Protein 3WY8 (pdb70)

Nearest PDB structures (foldseek):
  3wy8-assembly1_A  TM=1.005E+00  e=1.056E-47  Paenarthrobacter nicotinovorans
  3cp7-assembly1_B  TM=9.662E-01  e=3.514E-28  unclassified
  1p3e-assembly1_A  TM=8.266E-01  e=8.171E-13  Bacillus intermedius
  1mzd-assembly1_A  TM=6.858E-01  e=4.699E-08  Homo sapiens
  3sbk-assembly1_A  TM=7.202E-01  e=4.114E-07  Daboia siamensis

Radius of gyration: 15.25 Å; Cα contacts (8 Å, |Δi|>4): 676; chains: 1; bounding box: 36×37×36 Å

Structure (mmCIF, N/CA/C/O backbone):
data_3WY8
#
_entry.id   3WY8
#
_cell.length_a   103.017
_cell.length_b   103.017
_cell.length_c   103.017
_cell.angle_alpha   90.00
_cell.angle_beta   90.00
_cell.angle_gamma   90.00
#
_symmetry.space_group_name_H-M   'I 2 3'
#
loop_
_entity.id
_entity.type
_entity.pdbx_description
1 polymer 'Serine protease'
2 water water
#
loop_
_atom_site.group_PDB
_atom_site.id
_atom_site.type_symbol
_atom_site.label_atom_id
_atom_site.label_alt_id
_atom_site.label_comp_id
_atom_site.label_asym_id
_atom_site.label_entity_id
_atom_site.label_seq_id
_atom_site.pdbx_PDB_ins_code
_atom_site.Cartn_x
_atom_site.Cartn_y
_atom_site.Cartn_z
_atom_site.occupancy
_atom_site.B_iso_or_equiv
_atom_site.auth_seq_id
_atom_site.auth_comp_id
_atom_site.auth_asym_id
_atom_site.auth_atom_id
_atom_site.pdbx_PDB_model_num
ATOM 1 N N . VAL A 1 1 ? 14.461 42.051 20.596 1.00 21.09 1 VAL A N 1
ATOM 2 C CA . VAL A 1 1 ? 14.720 40.772 19.878 1.00 21.23 1 VAL A CA 1
ATOM 3 C C . VAL A 1 1 ? 16.221 40.544 19.670 1.00 21.05 1 VAL A C 1
ATOM 4 O O . VAL A 1 1 ? 16.973 41.486 19.423 1.00 20.35 1 VAL A O 1
ATOM 8 N N . ASN A 1 2 ? 16.635 39.284 19.785 1.00 21.06 2 ASN A N 1
ATOM 9 C CA . ASN A 1 2 ? 18.028 38.895 19.610 1.00 21.20 2 ASN A CA 1
ATOM 10 C C . ASN A 1 2 ? 18.252 38.323 18.217 1.00 21.20 2 ASN A C 1
ATOM 11 O O . ASN A 1 2 ? 17.546 37.402 17.794 1.00 21.07 2 ASN A O 1
ATOM 16 N N . GLN A 1 3 ? 19.229 38.866 17.502 1.00 21.35 3 GLN A N 1
ATOM 17 C CA . GLN A 1 3 ? 19.504 38.394 16.144 1.00 21.60 3 GLN A CA 1
ATOM 18 C C . GLN A 1 3 ? 20.972 38.435 15.747 1.00 21.01 3 GLN A C 1
ATOM 19 O O . GLN A 1 3 ? 21.780 39.148 16.354 1.00 20.68 3 GLN A O 1
ATOM 25 N N . SER A 1 4 ? 21.303 37.641 14.733 1.00 20.11 4 SER A N 1
ATOM 26 C CA . SER A 1 4 ? 22.597 37.710 14.079 1.00 19.89 4 SER A CA 1
ATOM 27 C C . SER A 1 4 ? 22.566 38.836 13.055 1.00 19.65 4 SER A C 1
ATOM 28 O O . SER A 1 4 ? 21.529 39.091 12.434 1.00 20.33 4 SER A O 1
ATOM 31 N N . GLU A 1 5 ? 23.702 39.503 12.890 1.00 19.18 5 GLU A N 1
ATOM 32 C CA . GLU A 1 5 ? 23.811 40.688 12.044 1.00 19.08 5 GLU A CA 1
ATOM 33 C C . GLU A 1 5 ? 24.971 40.564 11.064 1.00 18.86 5 GLU A C 1
ATOM 34 O O . GLU A 1 5 ? 26.048 40.086 11.430 1.00 18.46 5 GLU A O 1
ATOM 40 N N . THR A 1 6 ? 24.765 40.995 9.819 1.00 19.20 6 THR A N 1
ATOM 41 C CA . THR A 1 6 ? 25.898 41.124 8.903 1.00 19.66 6 THR A CA 1
ATOM 42 C C . THR A 1 6 ? 26.780 42.252 9.420 1.00 19.45 6 THR A C 1
ATOM 43 O O . THR A 1 6 ? 26.275 43.166 10.086 1.00 19.24 6 THR A O 1
ATOM 47 N N . PRO A 1 7 ? 28.094 42.189 9.130 1.00 19.55 7 PRO A N 1
ATOM 48 C CA . PRO A 1 7 ? 29.010 43.208 9.632 1.00 19.49 7 PRO A CA 1
ATOM 49 C C . PRO A 1 7 ? 28.557 44.619 9.269 1.00 19.26 7 PRO A C 1
ATOM 50 O O . PRO A 1 7 ? 28.032 44.852 8.174 1.00 19.44 7 PRO A O 1
ATOM 54 N N . VAL A 1 8 ? 28.744 45.539 10.205 1.00 18.93 8 VAL A N 1
ATOM 55 C CA . VAL A 1 8 ? 28.405 46.938 10.002 1.00 18.74 8 VAL A CA 1
ATOM 56 C C . VAL A 1 8 ? 29.725 47.690 10.002 1.00 18.79 8 VAL A C 1
ATOM 57 O O . VAL A 1 8 ? 30.540 47.532 10.916 1.00 18.68 8 VAL A O 1
ATOM 61 N N . LYS A 1 9 ? 29.933 48.492 8.960 1.00 18.99 9 LYS A N 1
ATOM 62 C CA . LYS A 1 9 ? 31.216 49.126 8.688 1.00 19.39 9 LYS A CA 1
ATOM 63 C C . LYS A 1 9 ? 31.815 49.831 9.905 1.00 19.01 9 LYS A C 1
ATOM 64 O O . LYS A 1 9 ? 33.002 49.674 10.195 1.00 19.18 9 LYS A O 1
ATOM 70 N N . HIS A 1 10 ? 30.982 50.583 10.621 1.00 18.51 10 HIS A N 1
ATOM 71 C CA . HIS A 1 10 ? 31.456 51.426 11.717 1.00 17.86 10 HIS A CA 1
ATOM 72 C C . HIS A 1 10 ? 31.524 50.726 13.085 1.00 17.59 10 HIS A C 1
ATOM 73 O O . HIS A 1 10 ? 32.127 51.254 14.021 1.00 17.60 10 HIS A O 1
ATOM 80 N N . ILE A 1 11 ? 30.914 49.545 13.187 1.00 17.13 11 ILE A N 1
ATOM 81 C CA . ILE A 1 11 ? 30.924 48.766 14.433 1.00 16.51 11 ILE A CA 1
ATOM 82 C C . ILE A 1 11 ? 32.050 47.738 14.377 1.00 16.53 11 ILE A C 1
ATOM 83 O O . ILE A 1 11 ? 32.231 47.060 13.362 1.00 16.37 11 ILE A O 1
ATOM 88 N N . GLY A 1 12 ? 32.798 47.617 15.469 1.00 16.23 12 GLY A N 1
ATOM 89 C CA . GLY A 1 12 ? 33.948 46.722 15.481 1.00 16.24 12 GLY A CA 1
ATOM 90 C C . GLY A 1 12 ? 34.182 45.932 16.755 1.00 16.42 12 GLY A C 1
ATOM 91 O O . GLY A 1 12 ? 33.585 46.192 17.803 1.00 16.28 12 GLY A O 1
ATOM 92 N N . LYS A 1 13 ? 35.061 44.944 16.629 1.00 16.25 13 LYS A N 1
ATOM 93 C CA . LYS A 1 13 ? 35.534 44.148 17.746 1.00 16.38 13 LYS A CA 1
ATOM 94 C C . LYS A 1 13 ? 36.821 44.774 18.269 1.00 16.69 13 LYS A C 1
ATOM 95 O O . LYS A 1 13 ? 37.629 45.288 17.489 1.00 16.80 13 LYS A O 1
ATOM 101 N N . ILE A 1 14 ? 37.003 44.729 19.585 1.00 16.55 14 ILE A N 1
ATOM 102 C CA . ILE A 1 14 ? 38.199 45.273 20.228 1.00 16.58 14 ILE A CA 1
ATOM 103 C C . ILE A 1 14 ? 38.999 44.154 20.882 1.00 16.89 14 ILE A C 1
ATOM 104 O O . ILE A 1 14 ? 38.432 43.303 21.572 1.00 16.75 14 ILE A O 1
ATOM 109 N N . PHE A 1 15 ? 40.308 44.158 20.639 1.00 17.02 15 PHE A N 1
ATOM 110 C CA . PHE A 1 15 ? 41.247 43.270 21.320 1.00 17.39 15 PHE A CA 1
ATOM 111 C C . PHE A 1 15 ? 42.171 44.163 22.128 1.00 17.52 15 PHE A C 1
ATOM 112 O O . PHE A 1 15 ? 42.757 45.108 21.585 1.00 17.62 15 PHE A O 1
ATOM 120 N N . PHE A 1 16 ? 42.310 43.887 23.421 1.00 17.58 16 PHE A N 1
ATOM 121 C CA . PHE A 1 16 ? 43.122 44.772 24.253 1.00 17.49 16 PHE A CA 1
ATOM 122 C C . PHE A 1 16 ? 43.889 44.093 25.379 1.00 17.73 16 PHE A C 1
ATOM 123 O O . PHE A 1 16 ? 43.602 42.951 25.741 1.00 17.49 16 PHE A O 1
ATOM 131 N N . THR A 1 17 ? 44.893 44.802 25.891 1.00 17.86 17 THR A N 1
ATOM 132 C CA . THR A 1 17 ? 45.657 44.358 27.045 1.00 18.63 17 THR A CA 1
ATOM 133 C C . THR A 1 17 ? 45.443 45.374 28.159 1.00 18.77 17 THR A C 1
ATOM 134 O O . THR A 1 17 ? 45.688 46.567 27.977 1.00 18.66 17 THR A O 1
ATOM 138 N N . LEU A 1 18 ? 44.971 44.890 29.303 1.00 19.17 18 LEU A N 1
ATOM 139 C CA . LEU A 1 18 ? 44.662 45.748 30.438 1.00 19.64 18 LEU A CA 1
ATOM 140 C C . LEU A 1 18 ? 45.095 45.061 31.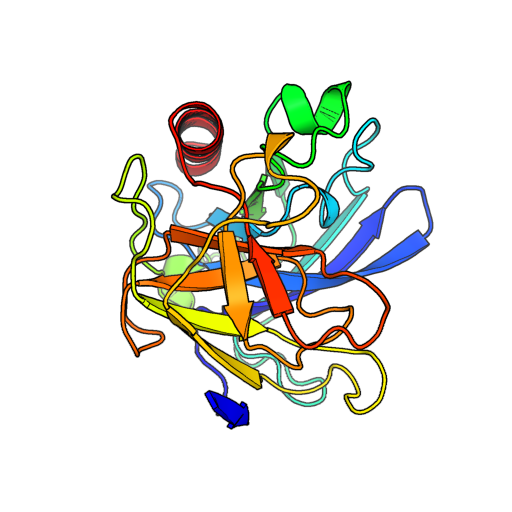726 1.00 19.96 18 LEU A C 1
ATOM 141 O O . LEU A 1 18 ? 44.708 43.922 31.990 1.00 20.06 18 LEU A O 1
ATOM 146 N N . GLY A 1 19 ? 45.907 45.757 32.518 1.00 20.64 19 GLY A N 1
ATOM 147 C CA . GLY A 1 19 ? 46.459 45.186 33.747 1.00 21.05 19 GLY A CA 1
ATOM 148 C C . GLY A 1 19 ? 47.264 43.928 33.470 1.00 21.28 19 GLY A C 1
ATOM 149 O O . GLY A 1 19 ? 47.329 43.021 34.309 1.00 21.86 19 GLY A O 1
ATOM 150 N N . GLY A 1 20 ? 47.855 43.870 32.278 1.00 21.42 20 GLY A N 1
ATOM 151 C CA . GLY A 1 20 ? 48.701 42.755 31.868 1.00 21.28 20 GLY A CA 1
ATOM 152 C C . GLY A 1 20 ? 47.986 41.533 31.312 1.00 21.17 20 GLY A C 1
ATOM 153 O O . GLY A 1 20 ? 48.634 40.544 30.982 1.00 21.62 20 GLY A O 1
ATOM 154 N N . SER A 1 21 ? 46.660 41.596 31.203 1.00 20.90 21 SER A N 1
ATOM 155 C CA . SER A 1 21 ? 45.870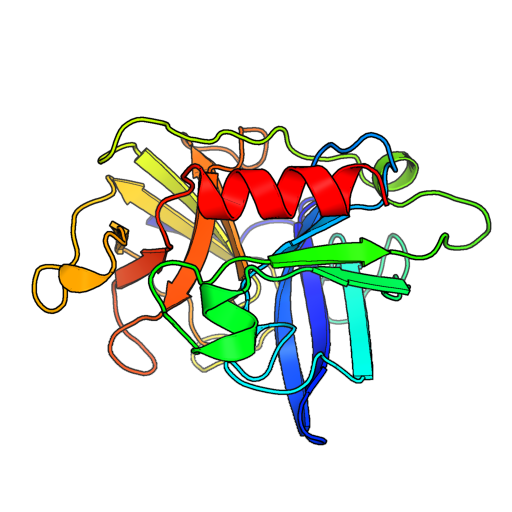 40.466 30.696 1.00 20.61 21 SER A CA 1
ATOM 156 C C . SER A 1 21 ? 45.158 40.812 29.391 1.00 20.27 21 SER A C 1
ATOM 157 O O . SER A 1 21 ? 44.900 41.984 29.109 1.00 19.93 21 SER A O 1
ATOM 160 N N . ASN A 1 22 ? 44.838 39.781 28.611 1.00 20.02 22 ASN A N 1
ATOM 161 C CA . ASN A 1 22 ? 44.226 39.957 27.295 1.00 19.86 22 ASN A CA 1
ATOM 162 C C . ASN A 1 22 ? 42.719 39.734 27.285 1.00 20.01 22 ASN A C 1
ATOM 163 O O . ASN A 1 22 ? 42.225 38.704 27.761 1.00 20.01 22 ASN A O 1
ATOM 168 N N . TYR A 1 23 ? 42.000 40.707 26.730 1.00 19.64 23 TYR A N 1
ATOM 169 C CA . TYR A 1 23 ? 40.540 40.717 26.756 1.00 19.43 23 TYR A CA 1
ATOM 170 C C . TYR A 1 23 ? 39.950 41.116 25.406 1.00 19.18 23 TYR A C 1
ATOM 171 O O . TYR A 1 23 ? 40.657 41.619 24.529 1.00 19.31 23 TYR A O 1
ATOM 180 N N . VAL A 1 24 ? 38.645 40.899 25.253 1.00 19.07 24 VAL A N 1
ATOM 181 C CA . VAL A 1 24 ? 37.898 41.422 24.108 1.00 18.82 24 VAL A CA 1
ATOM 182 C C . VAL A 1 24 ? 36.739 42.307 24.534 1.00 18.45 24 VAL A C 1
ATOM 183 O O . VAL A 1 24 ? 36.196 42.163 25.634 1.00 18.55 24 VAL A O 1
ATOM 187 N N . CYS A 1 25 ? 36.370 43.216 23.638 1.00 17.84 25 CYS A N 1
ATOM 188 C CA . CYS A 1 25 ? 35.212 44.075 23.806 1.00 17.29 25 CYS A CA 1
ATOM 189 C C . CYS A 1 25 ? 34.633 44.398 22.432 1.00 16.83 25 CYS A C 1
ATOM 190 O O . CYS A 1 25 ? 35.033 43.809 21.424 1.00 16.31 25 CYS A O 1
ATOM 193 N N . SER A 1 26 ? 33.688 45.330 22.403 1.00 16.16 26 SER A N 1
ATOM 194 C CA . SER A 1 26 ? 33.101 45.819 21.167 1.00 16.09 26 SER A CA 1
ATOM 195 C C . SER A 1 26 ? 33.108 47.343 21.211 1.00 15.95 26 SER A C 1
ATOM 196 O O . SER A 1 26 ? 33.217 47.938 22.288 1.00 15.74 26 SER A O 1
ATOM 199 N N . GLY A 1 27 ? 33.007 47.974 20.048 1.00 15.72 27 GLY A N 1
ATOM 200 C CA . GLY A 1 27 ? 33.058 49.425 19.972 1.00 15.61 27 GLY A CA 1
ATOM 201 C C . GLY A 1 27 ? 32.449 49.962 18.696 1.00 15.61 27 GLY A C 1
ATOM 202 O O . GLY A 1 27 ? 31.965 49.201 17.851 1.00 14.97 27 GLY A O 1
ATOM 203 N N . ASN A 1 28 ? 32.483 51.284 18.557 1.00 15.50 28 ASN A N 1
ATOM 204 C CA . ASN A 1 28 ? 31.824 51.941 17.438 1.00 15.52 28 ASN A CA 1
ATOM 205 C C . ASN A 1 28 ? 32.544 53.212 17.030 1.00 15.53 28 ASN A C 1
ATOM 206 O O . ASN A 1 28 ? 32.926 54.015 17.886 1.00 15.41 28 ASN A O 1
ATOM 211 N N . SER A 1 29 ? 32.733 53.388 15.721 1.00 15.90 29 SER A N 1
ATOM 212 C CA . SER A 1 29 ? 33.262 54.636 15.185 1.00 16.46 29 SER A CA 1
ATOM 213 C C . SER A 1 29 ? 32.203 55.730 15.345 1.00 16.60 29 SER A C 1
ATOM 214 O O . SER A 1 29 ? 31.093 55.613 14.820 1.00 16.49 29 SER A O 1
ATOM 217 N N . VAL A 1 30 ? 32.543 56.776 16.096 1.00 17.03 30 VAL A N 1
ATOM 218 C CA . VAL A 1 30 ? 31.599 57.873 16.352 1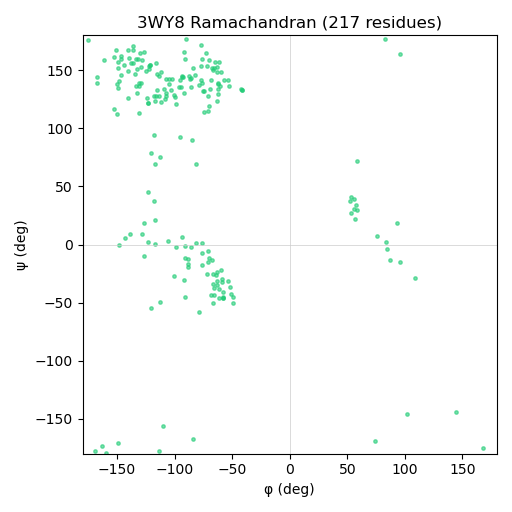.00 17.20 30 VAL A CA 1
ATOM 219 C C . VAL A 1 30 ? 32.097 59.173 15.740 1.00 17.65 30 VAL A C 1
ATOM 220 O O . VAL A 1 30 ? 33.304 59.412 15.661 1.00 17.57 30 VAL A O 1
ATOM 224 N N . THR A 1 31 ? 31.158 60.002 15.296 1.00 18.19 31 THR A N 1
ATOM 225 C CA . THR A 1 31 ? 31.509 61.251 14.630 1.00 18.79 31 THR A CA 1
ATOM 226 C C . THR A 1 31 ? 32.322 62.124 15.580 1.00 18.92 31 THR A C 1
ATOM 227 O O . THR A 1 31 ? 32.003 62.231 16.758 1.00 19.12 31 THR A O 1
ATOM 231 N N . ALA A 1 32 ? 33.387 62.719 15.053 1.00 18.99 32 ALA A N 1
ATOM 232 C CA . ALA A 1 32 ? 34.327 63.495 15.852 1.00 19.28 32 ALA A CA 1
ATOM 233 C C . ALA A 1 32 ? 35.222 64.288 14.918 1.00 19.32 32 ALA A C 1
ATOM 234 O O . ALA A 1 32 ? 35.584 63.799 13.846 1.00 19.40 32 ALA A O 1
ATOM 236 N N . ALA A 1 33 ? 35.591 65.501 15.330 1.00 19.78 33 ALA A N 1
ATOM 237 C CA . ALA A 1 33 ? 36.468 66.356 14.525 1.00 19.98 33 ALA A CA 1
ATOM 238 C C . ALA A 1 33 ? 37.753 65.647 14.086 1.00 20.16 33 ALA A C 1
ATOM 239 O O . ALA A 1 33 ? 38.225 65.857 12.967 1.00 20.35 33 ALA A O 1
ATOM 241 N N . ASN A 1 34 ? 38.305 64.797 14.955 1.00 20.14 34 ASN A N 1
ATOM 242 C CA . ASN A 1 34 ? 39.537 64.073 14.635 1.00 20.28 34 ASN A CA 1
ATOM 243 C C . ASN A 1 34 ? 39.370 62.886 13.672 1.00 20.28 34 ASN A C 1
ATOM 244 O O . ASN A 1 34 ? 40.363 62.291 13.235 1.00 20.16 34 ASN A O 1
ATOM 249 N N . LYS A 1 35 ? 38.115 62.554 13.358 1.00 20.13 35 LYS A N 1
ATOM 250 C CA . LYS A 1 35 ? 37.760 61.428 12.478 1.00 20.00 35 LYS A CA 1
ATOM 251 C C . LYS A 1 35 ? 38.381 60.097 12.912 1.00 19.63 35 LYS A C 1
ATOM 252 O O . LYS A 1 35 ? 38.598 59.199 12.085 1.00 19.19 35 LYS A O 1
ATOM 258 N N . SER A 1 36 ? 38.642 59.974 14.212 1.00 19.20 36 SER A N 1
ATOM 259 C CA . SER A 1 36 ? 39.434 58.870 14.748 1.00 19.08 36 SER A CA 1
ATOM 260 C C . SER A 1 36 ? 38.879 58.295 16.048 1.00 18.83 36 SER A C 1
ATOM 261 O O . SER A 1 36 ? 39.539 57.474 16.698 1.00 19.06 36 SER A O 1
ATOM 264 N N . THR A 1 37 ? 37.676 58.719 16.428 1.00 18.29 37 THR A N 1
ATOM 265 C CA . THR A 1 37 ? 37.145 58.398 17.753 1.00 17.81 37 THR A CA 1
ATOM 266 C C . THR A 1 37 ? 36.259 57.157 17.749 1.00 17.72 37 THR A C 1
ATOM 267 O O . THR A 1 37 ? 35.416 56.981 16.866 1.00 17.37 37 THR A O 1
ATOM 271 N N . VAL A 1 38 ? 36.484 56.307 18.751 1.00 17.11 38 VAL A N 1
ATOM 272 C CA . VAL A 1 38 ? 35.761 55.049 18.931 1.00 16.96 38 VAL A CA 1
ATOM 273 C C . VAL A 1 38 ? 35.129 55.047 20.315 1.00 16.55 38 VAL A C 1
ATOM 274 O O . VAL A 1 38 ? 35.810 55.259 21.318 1.00 16.61 38 VAL A O 1
ATOM 278 N N . SER A 1 39 ? 33.822 54.809 20.371 1.00 16.23 39 SER A N 1
ATOM 279 C CA . SER A 1 39 ? 33.129 54.696 21.646 1.00 15.80 39 SER A CA 1
ATOM 280 C C . SER A 1 39 ? 33.178 53.255 22.156 1.00 16.04 39 SER A C 1
ATOM 281 O O . SER A 1 39 ? 33.124 52.306 21.372 1.00 15.91 39 SER A O 1
ATOM 284 N N . THR A 1 40 ? 33.266 53.108 23.474 1.00 15.97 40 THR A N 1
ATOM 285 C CA . THR A 1 40 ? 33.295 51.794 24.121 1.00 16.29 40 THR A CA 1
ATOM 286 C C . THR A 1 40 ? 32.968 51.961 25.610 1.00 16.10 40 THR A C 1
ATOM 287 O O . THR A 1 40 ? 32.592 53.056 26.035 1.00 16.11 40 THR A O 1
ATOM 291 N N . ALA A 1 41 ? 33.082 50.887 26.388 1.00 16.15 41 ALA A N 1
ATOM 292 C CA . ALA A 1 41 ? 32.882 50.970 27.838 1.00 16.01 41 ALA A CA 1
ATOM 293 C C . ALA A 1 41 ? 34.173 51.410 28.507 1.00 16.05 41 ALA A C 1
ATOM 294 O O . ALA A 1 41 ? 35.255 51.143 27.995 1.00 15.74 41 ALA A O 1
ATOM 296 N N . GLY A 1 42 ? 34.058 52.081 29.651 1.00 16.22 42 GLY A N 1
ATOM 297 C CA . GLY A 1 42 ? 35.243 52.461 30.423 1.00 16.19 42 GLY A CA 1
ATOM 298 C C . GLY A 1 42 ? 36.050 51.225 30.778 1.00 16.42 42 GLY A C 1
ATOM 299 O O . GLY A 1 42 ? 37.281 51.232 30.693 1.00 16.55 42 GLY A O 1
ATOM 300 N N . HIS A 1 43 ? 35.352 50.149 31.144 1.00 16.64 43 HIS A N 1
ATOM 301 C CA . HIS A 1 43 ? 36.024 48.903 31.543 1.00 16.75 43 HIS A CA 1
ATOM 302 C C . HIS A 1 43 ? 36.699 48.152 30.392 1.00 17.08 43 HIS A C 1
ATOM 303 O O . HIS A 1 43 ? 37.409 47.167 30.617 1.00 17.33 43 HIS A O 1
ATOM 310 N N . CYS A 1 44 ? 36.506 48.643 29.169 1.00 16.98 44 CYS A N 1
ATOM 311 C CA . CYS A 1 44 ? 37.175 48.086 27.997 1.00 17.65 44 CYS A CA 1
ATOM 312 C C . CYS A 1 44 ? 38.504 48.779 27.703 1.00 17.62 44 CYS A C 1
ATOM 313 O O . CYS A 1 44 ? 39.197 48.412 26.757 1.00 18.25 44 CYS A O 1
ATOM 316 N N . LEU A 1 45 ? 38.861 49.784 28.497 1.00 17.85 45 LEU A N 1
ATOM 317 C CA . LEU A 1 45 ? 40.134 50.475 28.272 1.00 17.92 45 LEU A CA 1
ATOM 318 C C . LEU A 1 45 ? 40.817 51.022 29.529 1.00 18.23 45 LEU A C 1
ATOM 319 O O . LEU A 1 45 ? 41.892 51.615 29.440 1.00 18.24 45 LEU A O 1
ATOM 324 N N . ASN A 1 46 ? 40.192 50.831 30.688 1.00 18.50 46 ASN A N 1
ATOM 325 C CA . ASN A 1 46 ? 40.765 51.296 31.951 1.00 18.94 46 ASN A CA 1
ATOM 326 C C . ASN A 1 46 ? 40.333 50.383 33.091 1.00 19.37 46 ASN A C 1
ATOM 327 O O . ASN A 1 46 ? 39.172 49.980 33.156 1.00 19.33 46 ASN A O 1
ATOM 332 N N . GLU A 1 47 ? 41.268 50.073 33.989 1.00 20.01 47 GLU A N 1
ATOM 333 C CA . GLU A 1 47 ? 41.023 49.129 35.090 1.00 20.81 47 GLU A CA 1
ATOM 334 C C . GLU A 1 47 ? 39.796 49.446 35.956 1.00 20.91 47 GLU A C 1
ATOM 335 O O . GLU A 1 47 ? 39.160 48.533 36.489 1.00 21.14 47 GLU A O 1
ATOM 341 N N . GLY A 1 48 ? 39.478 50.731 36.101 1.00 21.20 48 GLY A N 1
ATOM 342 C CA . GLY A 1 48 ? 38.274 51.168 36.813 1.00 21.26 48 GLY A CA 1
ATOM 343 C C . GLY A 1 48 ? 38.176 50.710 38.263 1.00 21.49 48 GLY A C 1
ATOM 344 O O . GLY A 1 48 ? 37.358 49.845 38.586 1.00 21.48 48 GLY A O 1
ATOM 345 N N . PRO A 1 49 ? 38.996 51.296 39.155 1.00 21.65 49 PRO A N 1
ATOM 346 C CA . PRO A 1 49 ? 40.003 52.320 38.876 1.00 21.69 49 PRO A CA 1
ATOM 347 C C . PRO A 1 49 ? 41.387 51.753 38.557 1.00 21.70 49 PRO A C 1
ATOM 348 O O . PRO A 1 49 ? 41.700 50.610 38.906 1.00 21.93 49 PRO A O 1
ATOM 352 N N . GLY A 1 50 ? 42.216 52.561 37.905 1.00 21.62 50 GLY A N 1
ATOM 353 C CA . GLY A 1 50 ? 43.605 52.190 37.696 1.00 21.60 50 GLY A CA 1
ATOM 354 C C . GLY A 1 50 ? 44.166 52.644 36.373 1.00 21.48 50 GLY A C 1
ATOM 355 O O . GLY A 1 50 ? 43.830 53.724 35.879 1.00 21.43 50 GLY A O 1
ATOM 356 N N . ALA A 1 51 ? 45.024 51.801 35.806 1.00 21.38 51 ALA A N 1
ATOM 357 C CA . ALA A 1 51 ? 45.746 52.122 34.590 1.00 21.25 51 ALA A CA 1
ATOM 358 C C . ALA A 1 51 ? 44.861 52.002 33.355 1.00 21.13 51 ALA A C 1
ATOM 359 O O . ALA A 1 51 ? 43.873 51.261 33.348 1.00 20.90 51 ALA A O 1
ATOM 361 N N . TYR A 1 52 ? 45.220 52.755 32.322 1.00 21.08 52 TYR A N 1
ATOM 362 C CA . TYR A 1 52 ? 44.647 52.570 30.999 1.00 20.46 52 TYR A CA 1
ATOM 363 C C . TYR A 1 52 ? 45.257 51.342 30.323 1.00 20.39 52 TYR A C 1
ATOM 364 O O . TYR A 1 52 ? 46.334 50.881 30.711 1.00 20.27 52 TYR A O 1
ATOM 373 N N . ALA A 1 53 ? 44.553 50.814 29.322 1.00 20.21 53 ALA A N 1
ATOM 374 C CA . ALA A 1 53 ? 45.034 49.690 28.524 1.00 20.21 53 ALA A CA 1
ATOM 375 C C . ALA A 1 53 ? 46.375 50.012 27.873 1.00 20.35 53 ALA A C 1
ATOM 376 O O . ALA A 1 53 ? 46.596 51.137 27.428 1.00 20.30 53 ALA A O 1
ATOM 378 N N . THR A 1 54 ? 47.259 49.020 27.827 1.00 20.43 54 THR A N 1
ATOM 379 C CA . THR A 1 54 ? 48.589 49.198 27.239 1.00 20.91 54 THR A CA 1
ATOM 380 C C . THR A 1 54 ? 48.605 48.923 25.734 1.00 21.01 54 THR A C 1
ATOM 381 O O . THR A 1 54 ? 49.521 49.347 25.027 1.00 21.46 54 THR A O 1
ATOM 385 N N . ASN A 1 55 ? 47.589 48.207 25.255 1.00 20.92 55 ASN A N 1
ATOM 386 C CA . ASN A 1 55 ? 47.366 48.008 23.824 1.00 20.81 55 ASN A CA 1
ATOM 387 C C . ASN A 1 55 ? 45.872 47.881 23.581 1.00 20.36 55 ASN A C 1
ATOM 388 O O . ASN A 1 55 ? 45.170 47.276 24.384 1.00 20.10 55 ASN A O 1
ATOM 393 N N . PHE A 1 56 ? 45.397 48.471 22.487 1.00 19.91 56 PHE A N 1
ATOM 394 C CA . PHE A 1 56 ? 43.962 48.568 22.200 1.00 19.66 56 PHE A CA 1
ATOM 395 C C . PHE A 1 56 ? 43.785 48.587 20.688 1.00 19.37 56 PHE A C 1
ATOM 396 O O . PHE A 1 56 ? 44.199 49.540 20.018 1.00 19.58 56 PHE A O 1
ATOM 404 N N . ILE A 1 57 ? 43.192 47.517 20.159 1.00 18.87 57 ILE A N 1
ATOM 405 C CA . ILE A 1 57 ? 43.035 47.333 18.718 1.00 18.72 57 ILE A CA 1
ATOM 406 C C . ILE A 1 57 ? 41.556 47.283 18.354 1.00 18.25 57 ILE A C 1
ATOM 407 O O . ILE A 1 57 ? 40.795 46.522 18.940 1.00 18.27 57 ILE A O 1
ATOM 412 N N . PHE A 1 58 ? 41.162 48.109 17.390 1.00 17.72 58 PHE A N 1
ATOM 413 C CA . PHE A 1 58 ? 39.786 48.157 16.908 1.00 17.79 58 PHE A CA 1
ATOM 414 C C . PHE A 1 58 ? 39.726 47.557 15.513 1.00 17.76 58 PHE A C 1
ATOM 415 O O . PHE A 1 58 ? 40.480 47.962 14.621 1.00 18.11 58 PHE A O 1
ATOM 423 N N . VAL A 1 59 ? 38.852 46.567 15.333 1.00 17.78 59 VAL A N 1
ATOM 424 C CA . VAL A 1 59 ? 38.696 45.921 14.033 1.00 17.62 59 VAL A CA 1
ATOM 425 C C . VAL A 1 59 ? 37.275 46.134 13.499 1.00 17.42 59 VAL A C 1
ATOM 426 O O . VAL A 1 59 ? 36.365 45.379 13.836 1.00 17.35 59 VAL A O 1
ATOM 430 N N . PRO A 1 60 ? 37.080 47.178 12.666 1.00 17.33 60 PRO A N 1
ATOM 431 C CA . PRO A 1 60 ? 35.761 47.458 12.097 1.00 17.39 60 PRO A CA 1
ATOM 432 C C . PRO A 1 60 ? 35.294 46.305 11.222 1.00 17.25 60 PRO A C 1
ATOM 433 O O . PRO A 1 60 ? 36.099 45.729 10.485 1.00 17.74 60 PRO A O 1
ATOM 437 N N . ALA A 1 61 ? 34.010 45.964 11.326 1.00 17.13 61 ALA A N 1
ATOM 438 C CA . ALA A 1 61 ? 33.393 44.918 10.499 1.00 16.76 61 ALA A CA 1
ATOM 439 C C . ALA A 1 61 ? 34.101 43.560 10.600 1.00 16.94 61 ALA A C 1
ATOM 440 O O . ALA A 1 61 ? 34.109 42.781 9.643 1.00 16.79 61 ALA A O 1
ATOM 442 N N . TYR A 1 62 ? 34.693 43.286 11.762 1.00 16.45 62 TYR A N 1
ATOM 443 C CA . TYR A 1 62 ? 35.310 41.992 12.046 1.00 16.83 62 TYR A CA 1
ATOM 444 C C . TYR A 1 62 ? 34.320 40.861 11.775 1.00 16.91 62 TYR A C 1
ATOM 445 O O . TYR A 1 62 ? 33.150 40.951 12.142 1.00 16.90 62 TYR A O 1
ATOM 454 N N . LEU A 1 63 ? 34.798 39.805 11.122 1.00 17.38 63 LEU A N 1
ATOM 455 C CA . LEU A 1 63 ? 34.010 38.591 10.965 1.00 17.69 63 LEU A CA 1
ATOM 456 C C . LEU A 1 63 ? 34.923 37.386 10.821 1.00 17.96 63 LEU A C 1
ATOM 457 O O . LEU A 1 63 ? 35.699 37.295 9.864 1.00 17.43 63 LEU A O 1
ATOM 462 N N . ASN A 1 64 ? 34.834 36.472 11.785 1.00 18.11 64 ASN A N 1
ATOM 463 C CA . ASN A 1 64 ? 35.577 35.208 11.729 1.00 19.04 64 ASN A CA 1
ATOM 464 C C . ASN A 1 64 ? 37.077 35.380 11.485 1.00 19.27 64 ASN A C 1
ATOM 465 O O . ASN A 1 64 ? 37.708 34.583 10.777 1.00 19.43 64 ASN A O 1
ATOM 470 N N . GLY A 1 65 ? 37.639 36.428 12.083 1.00 19.25 65 GLY A N 1
ATOM 471 C CA . GLY A 1 65 ? 39.067 36.706 11.978 1.00 19.57 65 GLY A CA 1
ATOM 472 C C . GLY A 1 65 ? 39.443 37.705 10.901 1.00 19.71 65 GLY A C 1
ATOM 473 O O . GLY A 1 65 ? 40.565 38.215 10.896 1.00 19.97 65 GLY A O 1
ATOM 474 N N . ALA A 1 66 ? 38.515 37.983 9.987 1.00 19.77 66 ALA A N 1
ATOM 475 C CA . ALA A 1 66 ? 38.779 38.909 8.889 1.00 20.07 66 ALA A CA 1
ATOM 476 C C . ALA A 1 66 ? 38.733 40.354 9.360 1.00 20.36 66 ALA A C 1
ATOM 477 O O . ALA A 1 66 ? 37.871 40.731 10.169 1.00 20.21 66 ALA A O 1
ATOM 479 N N . ALA A 1 67 ? 39.672 41.145 8.850 1.00 20.17 67 ALA A N 1
ATOM 480 C CA . ALA A 1 67 ? 39.724 42.584 9.092 1.00 20.50 67 ALA A CA 1
ATOM 481 C C . ALA A 1 67 ? 39.625 43.338 7.757 1.00 20.51 67 ALA A C 1
ATOM 482 O O . ALA A 1 67 ? 40.639 43.817 7.236 1.00 20.58 67 ALA A O 1
ATOM 484 N N . PRO A 1 68 ? 38.403 43.462 7.202 1.00 20.81 68 PRO A N 1
ATOM 485 C CA . PRO A 1 68 ? 38.252 44.002 5.838 1.00 20.88 68 PRO A CA 1
ATOM 486 C C . PRO A 1 68 ? 38.722 45.449 5.678 1.00 21.02 68 PRO A C 1
ATOM 487 O O . PRO A 1 68 ? 39.066 45.863 4.562 1.00 20.93 68 PRO A O 1
ATOM 491 N N . TYR A 1 69 ? 38.744 46.199 6.779 1.00 20.81 69 TYR A N 1
ATOM 492 C CA . TYR A 1 69 ? 39.202 47.590 6.771 1.00 20.85 69 TYR A CA 1
ATOM 493 C C . TYR A 1 69 ? 40.446 47.786 7.644 1.00 20.70 69 TYR A C 1
ATOM 494 O O . TYR A 1 69 ? 40.761 48.902 8.058 1.00 21.01 69 TYR A O 1
ATOM 503 N N . GLY A 1 70 ? 41.155 46.686 7.901 1.00 20.62 70 GLY A N 1
ATOM 504 C CA . GLY A 1 70 ? 42.394 46.703 8.674 1.00 20.55 70 GLY A CA 1
ATOM 505 C C . GLY A 1 70 ? 42.209 46.693 10.182 1.00 20.39 70 GLY A C 1
ATOM 506 O O . GLY A 1 70 ? 41.078 46.713 10.689 1.00 20.42 70 GLY A O 1
ATOM 507 N N . LYS A 1 71 ? 43.335 46.645 10.891 1.00 20.46 71 LYS A N 1
ATOM 508 C CA . LYS A 1 71 ? 43.359 46.676 12.349 1.00 20.58 71 LYS A CA 1
ATOM 509 C C . LYS A 1 71 ? 43.879 48.038 12.781 1.00 20.63 71 LYS A C 1
ATOM 510 O O . LYS A 1 71 ? 44.941 48.474 12.327 1.00 20.73 71 LYS A O 1
ATOM 516 N N . TRP A 1 72 ? 43.130 48.699 13.657 1.00 20.28 72 TRP A N 1
ATOM 517 C CA . TRP A 1 72 ? 43.423 50.069 14.059 1.00 20.44 72 TRP A CA 1
ATOM 518 C C . TRP A 1 72 ? 43.935 50.105 15.489 1.00 20.79 72 TRP A C 1
ATOM 519 O O . TRP A 1 72 ? 43.363 49.467 16.371 1.00 20.80 72 TRP A O 1
ATOM 530 N N . THR A 1 73 ? 45.019 50.847 15.711 1.00 21.46 73 THR A N 1
ATOM 531 C CA . THR A 1 73 ? 45.660 50.926 17.025 1.00 21.90 73 THR A CA 1
ATOM 532 C C . THR A 1 73 ? 45.341 52.258 17.710 1.00 21.84 73 THR A C 1
ATOM 533 O O . THR A 1 73 ? 45.344 53.306 17.066 1.00 22.10 73 THR A O 1
ATOM 537 N N . ALA A 1 74 ? 45.062 52.209 19.012 1.00 22.05 74 ALA A N 1
ATOM 538 C CA . ALA A 1 74 ? 44.763 53.419 19.782 1.00 22.39 74 ALA A CA 1
ATOM 539 C C . ALA A 1 74 ? 46.020 54.221 20.065 1.00 22.64 74 ALA A C 1
ATOM 540 O O . ALA A 1 74 ? 47.032 53.669 20.501 1.00 22.88 74 ALA A O 1
ATOM 542 N N . LYS A 1 75 ? 45.954 55.524 19.816 1.00 22.66 75 LYS A N 1
ATOM 543 C CA . LYS A 1 75 ? 47.026 56.408 20.258 1.00 22.82 75 LYS A CA 1
ATOM 544 C C . LYS A 1 75 ? 46.734 56.988 21.639 1.00 22.18 75 LYS A C 1
ATOM 545 O O . LYS A 1 75 ? 47.654 57.245 22.405 1.00 22.67 75 LYS A O 1
ATOM 551 N N . ALA A 1 76 ? 45.455 57.173 21.965 1.00 21.35 76 ALA A N 1
ATOM 552 C CA . ALA A 1 76 ? 45.073 57.698 23.276 1.00 20.56 76 ALA A CA 1
ATOM 553 C C . ALA A 1 76 ? 43.724 57.157 23.734 1.00 20.10 76 ALA A C 1
ATOM 554 O O . ALA A 1 76 ? 42.916 56.717 22.919 1.00 19.90 76 ALA A O 1
ATOM 556 N N . LEU A 1 77 ? 43.504 57.177 25.048 1.00 19.56 77 LEU A N 1
ATOM 557 C CA . LEU A 1 77 ? 42.289 56.634 25.653 1.00 19.46 77 LEU A CA 1
ATOM 558 C C . LEU A 1 77 ? 41.742 57.615 26.671 1.00 19.37 77 LEU A C 1
ATOM 559 O O . LEU A 1 77 ? 42.503 58.185 27.464 1.00 19.41 77 LEU A O 1
ATOM 564 N N . TYR A 1 78 ? 40.424 57.809 26.650 1.00 19.23 78 TYR A N 1
ATOM 565 C CA . TYR A 1 78 ? 39.773 58.821 27.482 1.00 19.41 78 TYR A CA 1
ATOM 566 C C . TYR A 1 78 ? 38.582 58.269 28.245 1.00 19.63 78 TYR A C 1
ATOM 567 O O . TYR A 1 78 ? 37.569 57.911 27.650 1.00 19.65 78 TYR A O 1
ATOM 576 N N . ALA A 1 79 ? 38.715 58.211 29.565 1.00 19.52 79 ALA A N 1
ATOM 577 C CA . ALA A 1 79 ? 37.617 57.819 30.434 1.00 19.91 79 ALA A CA 1
ATOM 578 C C . ALA A 1 79 ? 37.356 58.940 31.440 1.00 20.13 79 ALA A C 1
ATOM 579 O O . ALA A 1 79 ? 38.285 59.677 31.790 1.00 20.34 79 ALA A O 1
ATOM 581 N N . PRO A 1 80 ? 36.097 59.081 31.907 1.00 20.32 80 PRO A N 1
ATOM 582 C CA . PRO A 1 80 ? 35.820 60.083 32.935 1.00 20.48 80 PRO A CA 1
ATOM 583 C C . PRO A 1 80 ? 36.572 59.777 34.224 1.00 20.62 80 PRO A C 1
ATOM 584 O O . PRO A 1 80 ? 36.884 58.608 34.500 1.00 20.54 80 PRO A O 1
ATOM 588 N N . THR A 1 81 ? 36.871 60.826 34.991 1.00 20.83 81 THR A N 1
ATOM 589 C CA . THR A 1 81 ? 37.544 60.698 36.286 1.00 21.35 81 THR A CA 1
ATOM 590 C C . THR A 1 81 ? 36.839 59.673 37.164 1.00 20.80 81 THR A C 1
ATOM 591 O O . THR A 1 81 ? 37.484 58.849 37.823 1.00 20.97 81 THR A O 1
ATOM 595 N N . GLN A 1 82 ? 35.509 59.733 37.157 1.00 20.85 82 GLN A N 1
ATOM 596 C CA . GLN A 1 82 ? 34.679 58.842 37.954 1.00 20.32 82 GLN A CA 1
ATOM 597 C C . GLN A 1 82 ? 34.925 57.378 37.618 1.00 20.41 82 GLN A C 1
ATOM 598 O O . GLN A 1 82 ? 34.831 56.521 38.499 1.00 20.11 82 GLN A O 1
ATOM 604 N N . TRP A 1 83 ? 35.251 57.092 36.357 1.00 19.95 83 TRP A N 1
ATOM 605 C CA . TRP A 1 83 ? 35.661 55.739 35.990 1.00 20.32 83 TRP A CA 1
ATOM 606 C C . TRP A 1 83 ? 37.119 55.426 36.353 1.00 20.42 83 TRP A C 1
ATOM 607 O O . TRP A 1 83 ? 37.398 54.462 37.075 1.00 20.51 83 TRP A O 1
ATOM 618 N N . ALA A 1 84 ? 38.038 56.227 35.823 1.00 21.01 84 ALA A N 1
ATOM 619 C CA . ALA A 1 84 ? 39.472 55.970 35.935 1.00 21.93 84 ALA A CA 1
ATOM 620 C C . ALA A 1 84 ? 39.981 56.011 37.376 1.00 22.44 84 ALA A C 1
ATOM 621 O O . ALA A 1 84 ? 40.920 55.289 37.728 1.00 22.54 84 ALA A O 1
ATOM 623 N N . SER A 1 85 ? 39.347 56.843 38.202 1.00 23.08 85 SER A N 1
ATOM 624 C CA . SER A 1 85 ? 39.767 57.037 39.593 1.00 23.83 85 SER A CA 1
ATOM 625 C C . SER A 1 85 ? 38.921 56.267 40.603 1.00 23.73 85 SER A C 1
ATOM 626 O O . SER A 1 85 ? 39.408 55.924 41.684 1.00 23.88 85 SER A O 1
ATOM 629 N N . ASN A 1 86 ? 37.666 55.990 40.259 1.00 23.68 86 ASN A N 1
ATOM 630 C CA . ASN A 1 86 ? 36.739 55.377 41.217 1.00 23.64 86 ASN A CA 1
ATOM 631 C C . ASN A 1 86 ? 36.037 54.094 40.757 1.00 23.18 86 ASN A C 1
ATOM 632 O O . ASN A 1 86 ? 35.382 53.423 41.560 1.00 23.67 86 ASN A O 1
ATOM 637 N N . GLY A 1 87 ? 36.167 53.752 39.476 1.00 22.66 87 GLY A N 1
ATOM 638 C CA . GLY A 1 87 ? 35.453 52.603 38.907 1.00 21.40 87 GLY A CA 1
ATOM 639 C C . GLY A 1 87 ? 33.942 52.675 39.058 1.00 20.97 87 GLY A C 1
ATOM 640 O O . GLY A 1 87 ? 33.271 51.649 39.220 1.00 20.61 87 GLY A O 1
ATOM 641 N N . ASN A 1 88 ? 33.404 53.890 38.999 1.00 20.40 88 ASN A N 1
ATOM 642 C CA . ASN A 1 88 ? 31.972 54.111 39.187 1.00 20.03 88 ASN A CA 1
ATOM 643 C C . ASN A 1 88 ? 31.180 53.656 37.960 1.00 19.68 88 ASN A C 1
ATOM 644 O O . ASN A 1 88 ? 31.303 54.253 36.886 1.00 19.45 88 ASN A O 1
ATOM 649 N N . MET A 1 89 ? 30.366 52.609 38.131 1.00 19.53 89 MET A N 1
ATOM 650 C CA . MET A 1 89 ? 29.588 52.028 37.024 1.00 19.54 89 MET A CA 1
ATOM 651 C C . MET A 1 89 ? 28.614 53.005 36.364 1.00 19.18 89 MET A C 1
ATOM 652 O O . MET A 1 89 ? 28.220 52.801 35.214 1.00 19.41 89 MET A O 1
ATOM 657 N N . GLN A 1 90 ? 28.231 54.067 37.077 1.00 18.83 90 GLN A N 1
ATOM 658 C CA . GLN A 1 90 ? 27.360 55.090 36.495 1.00 18.72 90 GLN A CA 1
ATOM 659 C C . GLN A 1 90 ? 27.984 55.717 35.253 1.00 18.63 90 GLN A C 1
ATOM 660 O O . GLN A 1 90 ? 27.274 56.153 34.339 1.00 18.66 90 GLN A O 1
ATOM 666 N N . TYR A 1 91 ? 29.314 55.754 35.232 1.00 18.36 91 TYR A N 1
ATOM 667 C CA . TYR A 1 91 ? 30.050 56.440 34.182 1.00 18.36 91 TYR A CA 1
ATOM 668 C C . TYR A 1 91 ? 30.931 55.483 33.374 1.00 18.10 91 TYR A C 1
ATOM 669 O O . TYR A 1 91 ? 32.031 55.844 32.952 1.00 17.70 91 TYR A O 1
ATOM 678 N N . ASP A 1 92 ? 30.427 54.269 33.142 1.00 17.67 92 ASP A N 1
ATOM 679 C CA . ASP A 1 92 ? 31.167 53.249 32.396 1.00 17.54 92 ASP A CA 1
ATOM 680 C C . ASP A 1 92 ? 31.047 53.463 30.884 1.00 17.46 92 ASP A C 1
ATOM 681 O O . ASP A 1 92 ? 30.400 52.692 30.176 1.00 17.65 92 ASP A O 1
ATOM 686 N N . THR A 1 93 ? 31.667 54.536 30.406 1.00 16.97 93 THR A N 1
ATOM 687 C CA . THR A 1 93 ? 31.809 54.792 28.981 1.00 16.78 93 THR A CA 1
ATOM 688 C C . THR A 1 93 ? 33.136 55.496 28.790 1.00 16.72 93 THR A C 1
ATOM 689 O O . THR A 1 93 ? 33.566 56.267 29.649 1.00 16.63 93 THR A O 1
ATOM 693 N N . ALA A 1 94 ? 33.786 55.210 27.670 1.00 16.68 94 ALA A N 1
ATOM 694 C CA . ALA A 1 94 ? 35.050 55.841 27.342 1.00 16.92 94 ALA A CA 1
ATOM 695 C C . ALA A 1 94 ? 35.225 55.922 25.834 1.00 17.20 94 ALA A C 1
ATOM 696 O O . ALA A 1 94 ? 34.472 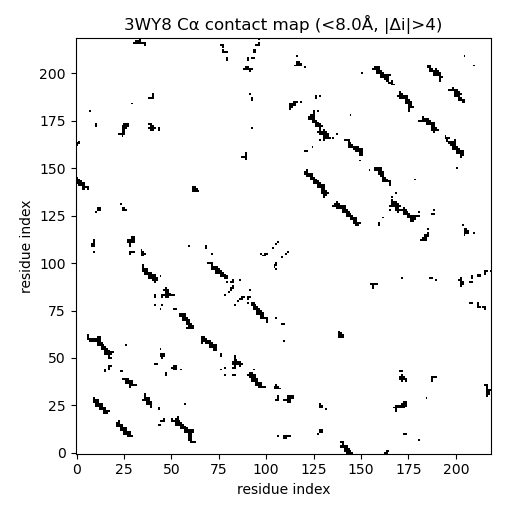55.313 25.073 1.00 17.02 94 ALA A O 1
ATOM 698 N N . PHE A 1 95 ? 36.212 56.702 25.408 1.00 17.13 95 PHE A N 1
ATOM 699 C CA . PHE A 1 95 ? 36.442 56.927 23.999 1.00 17.45 95 PHE A CA 1
ATOM 700 C C . PHE A 1 95 ? 37.911 56.751 23.690 1.00 17.65 95 PHE A C 1
ATOM 701 O O . PHE A 1 95 ? 38.778 57.285 24.380 1.00 18.11 95 PHE A O 1
ATOM 709 N N . ALA A 1 96 ? 38.179 55.957 22.665 1.00 17.92 96 ALA A N 1
ATOM 710 C CA . ALA A 1 96 ? 39.535 55.749 22.211 1.00 18.14 96 ALA A CA 1
ATOM 711 C C . ALA A 1 96 ? 39.754 56.593 20.964 1.00 18.61 96 ALA A C 1
ATOM 712 O O . ALA A 1 96 ? 38.847 56.744 20.143 1.00 18.69 96 ALA A O 1
ATOM 714 N N . VAL A 1 97 ? 40.954 57.154 20.829 1.00 18.87 97 VAL A N 1
ATOM 715 C CA . VAL A 1 97 ? 41.326 57.895 19.626 1.00 19.35 97 VAL A CA 1
ATOM 716 C C . VAL A 1 97 ? 42.393 57.101 18.884 1.00 19.55 97 VAL A C 1
ATOM 717 O O . VAL A 1 97 ? 43.438 56.774 19.445 1.00 19.54 97 VAL A O 1
ATOM 721 N N . MET A 1 98 ? 42.103 56.779 17.627 1.00 20.35 98 MET A N 1
ATOM 722 C CA . MET A 1 98 ? 42.908 55.825 16.869 1.00 21.41 98 MET A CA 1
ATOM 723 C C . MET A 1 98 ? 43.991 56.514 16.056 1.00 21.76 98 MET A C 1
ATOM 724 O O . MET A 1 98 ? 43.789 57.621 15.551 1.00 22.13 98 MET A O 1
ATOM 729 N N . ASN A 1 99 ? 45.144 55.858 15.945 1.00 22.17 99 ASN A N 1
ATOM 730 C CA . ASN A 1 99 ? 46.171 56.247 14.984 1.00 22.72 99 ASN A CA 1
ATOM 731 C C . ASN A 1 99 ? 45.624 56.144 13.567 1.00 22.87 99 ASN A C 1
ATOM 732 O O . ASN A 1 99 ? 44.665 55.412 13.315 1.00 22.61 99 ASN A O 1
ATOM 737 N N . THR A 1 100 ? 46.235 56.876 12.638 1.00 23.33 100 THR A N 1
ATOM 738 C CA . THR A 1 100 ? 45.959 56.666 11.226 1.00 23.83 100 THR A CA 1
ATOM 739 C C . THR A 1 100 ? 46.480 55.292 10.804 1.00 24.40 100 THR A C 1
ATOM 740 O O . THR A 1 100 ? 47.443 54.778 11.382 1.00 24.65 100 THR A O 1
ATOM 744 N N . LEU A 1 101 ? 45.819 54.693 9.820 1.00 24.74 101 LEU A N 1
ATOM 745 C CA . LEU A 1 101 ? 46.267 53.433 9.239 1.00 25.38 101 LEU A CA 1
ATOM 746 C C . LEU A 1 101 ? 46.460 53.635 7.743 1.00 25.89 101 LEU A C 1
ATOM 747 O O . LEU A 1 101 ? 45.522 54.011 7.037 1.00 25.82 101 LEU A O 1
ATOM 752 N N . ASN A 1 102 ? 47.682 53.387 7.272 1.00 26.66 102 ASN A N 1
ATOM 753 C CA . ASN A 1 102 ? 48.046 53.612 5.870 1.00 27.55 102 ASN A CA 1
ATOM 754 C C . ASN A 1 102 ? 47.708 55.035 5.419 1.00 27.64 102 ASN A C 1
ATOM 755 O O . ASN A 1 102 ? 47.210 55.254 4.308 1.00 28.08 102 ASN A O 1
ATOM 760 N N . GLY A 1 103 ? 47.969 55.990 6.310 1.00 27.69 103 GLY A N 1
ATOM 761 C CA . GLY A 1 103 ? 47.764 57.411 6.044 1.00 27.42 103 GLY A CA 1
ATOM 762 C C . GLY A 1 103 ? 46.318 57.871 6.085 1.00 27.11 103 GLY A C 1
ATOM 763 O O . GLY A 1 103 ? 46.029 59.020 5.749 1.00 27.52 103 GLY A O 1
ATOM 764 N N . GLN A 1 104 ? 45.412 56.986 6.506 1.00 26.41 104 GLN A N 1
ATOM 765 C CA . GLN A 1 104 ? 43.978 57.268 6.493 1.00 25.70 104 GLN A CA 1
ATOM 766 C C . GLN A 1 104 ? 43.391 57.358 7.898 1.00 24.97 104 GLN A C 1
ATOM 767 O O . GLN A 1 104 ? 43.811 56.631 8.795 1.00 24.71 104 GLN A O 1
ATOM 773 N N . LYS A 1 105 ? 42.413 58.246 8.073 1.00 24.25 105 LYS A N 1
ATOM 774 C CA . LYS A 1 105 ? 41.669 58.365 9.331 1.00 23.53 105 LYS A CA 1
ATOM 775 C C . LYS A 1 105 ? 40.485 57.393 9.349 1.00 22.60 105 LYS A C 1
ATOM 776 O O . LYS A 1 105 ? 39.833 57.181 8.327 1.00 22.12 105 LYS A O 1
ATOM 782 N N . LEU A 1 106 ? 40.214 56.807 10.514 1.00 21.64 106 LEU A N 1
ATOM 783 C CA . LEU A 1 106 ? 39.207 55.746 10.640 1.00 21.21 106 LEU A CA 1
ATOM 784 C C . LEU A 1 106 ? 37.853 56.079 10.005 1.00 21.15 106 LEU A C 1
ATOM 785 O O . LEU A 1 106 ? 37.310 55.279 9.235 1.00 21.21 106 LEU A O 1
ATOM 790 N N . ALA A 1 107 ? 37.317 57.254 10.331 1.00 21.14 107 ALA A N 1
ATOM 791 C CA . ALA A 1 107 ? 35.992 57.656 9.859 1.00 21.12 107 ALA A CA 1
ATOM 792 C C . ALA A 1 107 ? 35.940 57.872 8.348 1.00 21.49 107 ALA A C 1
ATOM 793 O O . ALA A 1 107 ? 34.877 57.747 7.737 1.00 21.34 107 ALA A O 1
ATOM 795 N N . ASP A 1 108 ? 37.088 58.184 7.748 1.00 21.65 108 ASP A N 1
ATOM 796 C CA . ASP A 1 108 ? 37.177 58.315 6.296 1.00 22.08 108 ASP A CA 1
ATOM 797 C C . ASP A 1 108 ? 37.077 56.960 5.600 1.00 21.88 108 ASP A C 1
ATOM 798 O O . ASP A 1 108 ? 36.653 56.883 4.443 1.00 22.40 108 ASP A O 1
ATOM 803 N N . VAL A 1 109 ? 37.452 55.901 6.317 1.00 21.12 109 VAL A N 1
ATOM 804 C CA . VAL A 1 109 ? 37.414 54.537 5.787 1.00 20.63 109 VA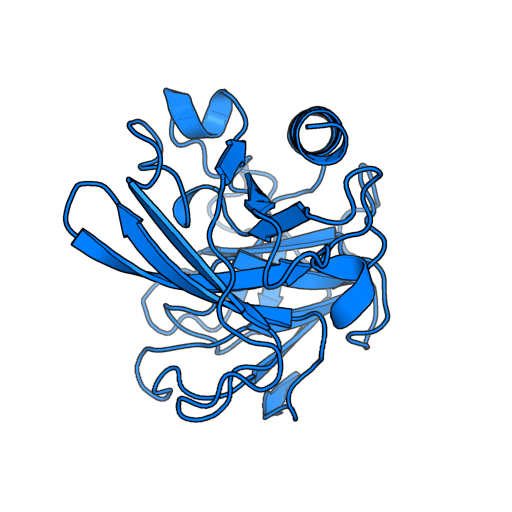L A CA 1
ATOM 805 C C . VAL A 1 109 ? 36.079 53.845 6.079 1.00 20.28 109 VAL A C 1
ATOM 806 O O . VAL A 1 109 ? 35.500 53.217 5.189 1.00 20.43 109 VAL A O 1
ATOM 810 N N . VAL A 1 110 ? 35.587 53.968 7.312 1.00 19.63 110 VAL A N 1
ATOM 811 C CA . VAL A 1 110 ? 34.402 53.199 7.734 1.00 19.55 110 VAL A CA 1
ATOM 812 C C . VAL A 1 110 ? 33.168 54.031 8.105 1.00 19.46 110 VAL A C 1
ATOM 813 O O . VAL A 1 110 ? 32.129 53.477 8.471 1.00 19.55 110 VAL A O 1
ATOM 817 N N . GLY A 1 111 ? 33.278 55.353 8.009 1.00 19.46 111 GLY A N 1
ATOM 818 C CA . GLY A 1 111 ? 32.189 56.232 8.425 1.00 19.05 111 GLY A CA 1
ATOM 819 C C . GLY A 1 111 ? 32.102 56.296 9.940 1.00 19.13 111 GLY A C 1
ATOM 820 O O . GLY A 1 111 ? 33.001 55.828 10.641 1.00 18.72 111 GLY A O 1
ATOM 821 N N . SER A 1 112 ? 31.014 56.872 10.439 1.00 19.28 112 SER A N 1
ATOM 822 C CA . SER A 1 112 ? 30.828 57.043 11.877 1.00 19.23 112 SER A CA 1
ATOM 823 C C . SER A 1 112 ? 29.367 57.294 12.234 1.00 19.31 112 SER A C 1
ATOM 824 O O . SER A 1 112 ? 28.567 57.710 11.388 1.00 19.57 112 SER A O 1
ATOM 827 N N . SER A 1 113 ? 29.029 57.028 13.493 1.00 18.69 113 SER A N 1
ATOM 828 C CA . SER A 1 113 ? 27.689 57.272 14.008 1.00 18.43 113 SER A CA 1
ATOM 829 C C . SER A 1 113 ? 27.624 58.627 14.689 1.00 18.42 113 SER A C 1
ATOM 830 O O . SER A 1 113 ? 28.561 59.024 15.385 1.00 18.91 113 SER A O 1
ATOM 833 N N . GLY A 1 114 ? 26.508 59.325 14.503 1.00 18.28 114 GLY A N 1
ATOM 834 C CA . GLY A 1 114 ? 26.207 60.494 15.319 1.00 18.18 114 GLY A CA 1
ATOM 835 C C . GLY A 1 114 ? 25.999 60.068 16.761 1.00 18.29 114 GLY A C 1
ATOM 836 O O . GLY A 1 114 ? 25.687 58.900 17.034 1.00 17.98 114 GLY A O 1
ATOM 837 N N . VAL A 1 115 ? 26.189 61.008 17.682 1.00 18.45 115 VAL A N 1
ATOM 838 C CA . VAL A 1 115 ? 25.998 60.748 19.111 1.00 18.47 115 VAL A CA 1
ATOM 839 C C . VAL A 1 115 ? 24.955 61.676 19.725 1.00 18.45 115 VAL A C 1
ATOM 840 O O . VAL A 1 115 ? 24.721 62.779 19.222 1.00 18.77 115 VAL A O 1
ATOM 844 N N . GLN A 1 116 ? 24.328 61.212 20.805 1.00 18.13 116 GLN A N 1
ATOM 845 C CA . GLN A 1 116 ? 23.388 62.014 21.580 1.00 18.25 116 GLN A CA 1
ATOM 846 C C . GLN A 1 116 ? 23.725 61.941 23.060 1.00 17.99 116 GLN A C 1
ATOM 847 O O . GLN A 1 116 ? 24.067 60.871 23.576 1.00 17.73 116 GLN A O 1
ATOM 853 N N . PHE A 1 117 ? 23.627 63.089 23.728 1.00 17.96 117 PHE A N 1
ATOM 854 C CA . PHE A 1 117 ? 23.793 63.179 25.176 1.00 17.91 117 PHE A CA 1
ATOM 855 C C . PHE A 1 117 ? 22.604 63.911 25.776 1.00 18.13 117 PHE A C 1
ATOM 856 O O . PHE A 1 117 ? 21.898 64.641 25.070 1.00 18.33 117 PHE A O 1
ATOM 864 N N . ASN A 1 118 ? 22.378 63.691 27.071 1.00 18.40 118 ASN A N 1
ATOM 865 C CA . ASN A 1 118 ? 21.315 64.364 27.821 1.00 18.59 118 ASN A CA 1
ATOM 866 C C . ASN A 1 118 ? 19.937 64.166 27.198 1.00 18.72 118 ASN A C 1
ATOM 867 O O . ASN A 1 118 ? 19.116 65.084 27.164 1.00 18.42 118 ASN A O 1
ATOM 872 N N . ALA A 1 119 ? 19.7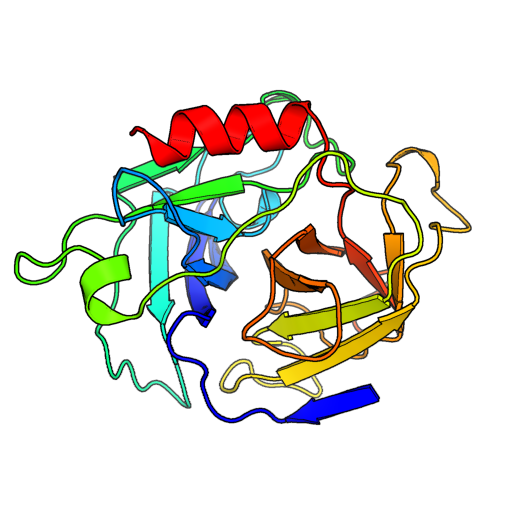05 62.949 26.706 1.00 18.23 119 ALA A N 1
ATOM 873 C CA . ALA A 1 119 ? 18.436 62.575 26.096 1.00 18.18 119 ALA A CA 1
ATOM 874 C C . ALA A 1 119 ? 17.481 62.020 27.150 1.00 18.01 119 ALA A C 1
ATOM 875 O O . ALA A 1 119 ? 17.840 61.883 28.323 1.00 17.89 119 ALA A O 1
ATOM 877 N N . ALA A 1 120 ? 16.264 61.708 26.724 1.00 18.07 120 ALA A N 1
ATOM 878 C CA . ALA A 1 120 ? 15.254 61.148 27.617 1.00 18.43 120 ALA A CA 1
ATOM 879 C C . ALA A 1 120 ? 15.642 59.758 28.125 1.00 18.37 120 ALA A C 1
ATOM 880 O O . ALA A 1 120 ? 16.368 59.024 27.455 1.00 18.15 120 ALA A O 1
ATOM 882 N N . ARG A 1 121 ? 15.147 59.417 29.314 1.00 18.43 121 ARG A N 1
ATOM 883 C CA . ARG A 1 121 ? 15.228 58.051 29.836 1.00 18.47 121 ARG A CA 1
ATOM 884 C C . ARG A 1 121 ? 14.030 57.274 29.304 1.00 18.49 121 ARG A C 1
ATOM 885 O O . ARG A 1 121 ? 12.943 57.830 29.169 1.00 19.00 121 ARG A O 1
ATOM 893 N N . GLY A 1 122 ? 14.227 55.999 28.989 1.00 18.19 122 GLY A N 1
ATOM 894 C CA . GLY A 1 122 ? 13.121 55.148 28.555 1.00 18.12 122 GLY A CA 1
ATOM 895 C C . GLY A 1 122 ? 12.908 55.078 27.055 1.00 17.92 122 GLY A C 1
ATOM 896 O O . GLY A 1 122 ? 11.838 54.671 26.596 1.00 18.08 122 GLY A O 1
ATOM 897 N N . LEU A 1 123 ? 13.925 55.459 26.283 1.00 17.73 123 LEU A N 1
ATOM 898 C CA . LEU A 1 123 ? 13.872 55.322 24.830 1.00 17.68 123 LEU A CA 1
ATOM 899 C C . LEU A 1 123 ? 13.998 53.859 24.404 1.00 17.93 123 LEU A C 1
ATOM 900 O O . LEU A 1 123 ? 14.380 53.001 25.205 1.00 18.16 123 LEU A O 1
ATOM 905 N N . SER A 1 124 ? 13.654 53.583 23.148 1.00 18.15 124 SER A N 1
ATOM 906 C CA . SER A 1 124 ? 13.849 52.255 22.566 1.00 18.48 124 SER A CA 1
ATOM 907 C C . SER A 1 124 ? 15.189 52.205 21.845 1.00 17.93 124 SER A C 1
ATOM 908 O O . SER A 1 124 ? 15.615 53.196 21.248 1.00 17.88 124 SER A O 1
ATOM 911 N N . TYR A 1 125 ? 15.843 51.046 21.902 1.00 17.29 125 TYR A N 1
ATOM 912 C CA . TYR A 1 125 ? 17.207 50.901 21.407 1.00 16.71 125 TYR A CA 1
ATOM 913 C C . TYR A 1 125 ? 17.422 49.617 20.627 1.00 16.62 125 TYR A C 1
ATOM 914 O O . TYR A 1 125 ? 16.700 48.638 20.807 1.00 16.80 125 TYR A O 1
ATOM 923 N N . LYS A 1 126 ? 18.432 49.639 19.766 1.00 16.57 126 LYS A N 1
ATOM 924 C CA . LYS A 1 126 ? 19.015 48.418 19.229 1.00 16.77 126 LYS A CA 1
ATOM 925 C C . LYS A 1 126 ? 20.504 48.443 19.570 1.00 16.80 126 LYS A C 1
ATOM 926 O O . LYS A 1 126 ? 21.209 49.387 19.216 1.00 16.81 126 LYS A O 1
ATOM 932 N N . SER A 1 127 ? 20.953 47.420 20.292 1.00 16.92 127 SER A N 1
ATOM 933 C CA . SER A 1 127 ? 22.338 47.315 20.745 1.00 17.16 127 SER A CA 1
ATOM 934 C C . SER A 1 127 ? 23.081 46.247 19.961 1.00 16.83 127 SER A C 1
ATOM 935 O O . SER A 1 127 ? 22.521 45.203 19.643 1.00 16.78 127 SER A O 1
ATOM 938 N N . PHE A 1 128 ? 24.346 46.518 19.667 1.00 16.32 128 PHE A N 1
ATOM 939 C CA . PHE A 1 128 ? 25.183 45.608 18.895 1.00 16.29 128 PHE A CA 1
ATOM 940 C C . PHE A 1 128 ? 26.421 45.201 19.671 1.00 16.02 128 PHE A C 1
ATOM 941 O O . PHE A 1 128 ? 26.876 45.931 20.541 1.00 16.51 128 PHE A O 1
ATOM 949 N N . GLY A 1 129 ? 26.973 44.037 19.349 1.00 16.02 129 GLY A N 1
ATOM 950 C CA . GLY A 1 129 ? 28.236 43.625 19.947 1.00 15.61 129 GLY A CA 1
ATOM 951 C C . GLY A 1 129 ? 28.784 42.333 19.386 1.00 15.71 129 GLY A C 1
ATOM 952 O O . GLY A 1 129 ? 28.147 41.684 18.551 1.00 15.13 129 GLY A O 1
ATOM 953 N N . TYR A 1 130 ? 29.975 41.980 19.860 1.00 15.14 130 TYR A N 1
ATOM 954 C CA . TYR A 1 130 ? 30.628 40.722 19.538 1.00 15.35 130 TYR A CA 1
ATOM 955 C C . TYR A 1 130 ? 30.703 39.851 20.798 1.00 15.37 130 TYR A C 1
ATOM 956 O O . TYR A 1 130 ? 31.776 39.717 21.398 1.00 15.64 130 TYR A O 1
ATOM 965 N N . PRO A 1 131 ? 29.564 39.252 21.208 1.00 15.74 131 PRO A N 1
ATOM 966 C CA . PRO A 1 131 ? 29.605 38.417 22.407 1.00 15.76 131 PRO A CA 1
ATOM 967 C C . PRO A 1 131 ? 30.540 37.228 22.208 1.00 16.38 131 PRO A C 1
ATOM 968 O O . PRO A 1 131 ? 30.541 36.617 21.132 1.00 16.00 131 PRO A O 1
ATOM 972 N N . ALA A 1 132 ? 31.328 36.919 23.236 1.00 16.95 132 ALA A N 1
ATOM 973 C CA . ALA A 1 132 ? 32.420 35.956 23.120 1.00 17.84 132 ALA A CA 1
ATOM 974 C C . ALA A 1 132 ? 32.330 34.792 24.104 1.00 18.49 132 ALA A C 1
ATOM 975 O O . ALA A 1 132 ? 33.216 33.935 24.140 1.00 18.67 132 ALA A O 1
ATOM 977 N N . ALA A 1 133 ? 31.265 34.770 24.901 1.00 19.22 133 ALA A N 1
ATOM 978 C CA . ALA A 1 133 ? 31.048 33.698 25.874 1.00 19.65 133 ALA A CA 1
ATOM 979 C C . ALA A 1 133 ? 29.856 32.845 25.479 1.00 20.07 133 ALA A C 1
ATOM 980 O O . ALA A 1 133 ? 28.892 33.343 24.888 1.00 19.67 133 ALA A O 1
ATOM 982 N N . SER A 1 134 ? 29.926 31.560 25.821 1.00 20.79 134 SER A N 1
ATOM 983 C CA . SER A 1 134 ? 28.861 30.605 25.532 1.00 21.22 134 SER A CA 1
ATOM 984 C C . SER A 1 134 ? 27.487 31.227 25.795 1.00 21.09 134 SER A C 1
ATOM 985 O O . SER A 1 134 ? 27.286 31.826 26.854 1.00 21.11 134 SER A O 1
ATOM 988 N N . PRO A 1 135 ? 26.537 31.077 24.845 1.00 21.14 135 PRO A N 1
ATOM 989 C CA . PRO A 1 135 ? 26.595 30.245 23.633 1.00 21.00 135 PRO A CA 1
ATOM 990 C C . PRO A 1 135 ? 27.329 30.845 22.424 1.00 20.88 135 PRO A C 1
ATOM 991 O O . PRO A 1 135 ? 27.403 30.200 21.374 1.00 21.16 135 PRO A O 1
ATOM 995 N N . PHE A 1 136 ? 27.873 32.050 22.582 1.00 20.13 136 PHE A N 1
ATOM 996 C CA . PHE A 1 136 ? 28.569 32.746 21.499 1.00 19.89 136 PHE A CA 1
ATOM 997 C C . PHE A 1 136 ? 30.072 32.445 21.518 1.00 19.98 136 PHE A C 1
ATOM 998 O O . PHE A 1 136 ? 30.592 31.911 22.507 1.00 20.26 136 PHE A O 1
ATOM 1006 N N . ASN A 1 137 ? 30.766 32.780 20.429 1.00 19.63 137 ASN A N 1
ATOM 1007 C CA . ASN A 1 137 ? 32.199 32.505 20.328 1.00 19.80 137 ASN A CA 1
ATOM 1008 C C . ASN A 1 137 ? 33.060 33.712 19.932 1.00 19.22 137 ASN A C 1
ATOM 1009 O O . ASN A 1 137 ? 34.245 33.560 19.635 1.00 18.98 137 ASN A O 1
ATOM 1014 N N . GLY A 1 138 ? 32.445 34.895 19.908 1.00 18.75 138 GLY A N 1
ATOM 1015 C CA . GLY A 1 138 ? 33.157 36.156 19.694 1.00 18.37 138 GLY A CA 1
ATOM 1016 C C . GLY A 1 138 ? 33.421 36.552 18.259 1.00 18.37 138 GLY A C 1
ATOM 1017 O O . GLY A 1 138 ? 33.929 37.640 17.998 1.00 18.19 138 GLY A O 1
ATOM 1018 N N . GLU A 1 139 ? 33.059 35.684 17.321 1.00 18.37 139 GLU A N 1
ATOM 1019 C CA . GLU A 1 139 ? 33.525 35.830 15.948 1.00 18.55 139 GLU A CA 1
ATOM 1020 C C . GLU A 1 139 ? 32.624 36.660 15.033 1.00 18.36 139 GLU A C 1
ATOM 1021 O O . GLU A 1 139 ? 33.030 37.017 13.924 1.00 18.62 139 GLU A O 1
ATOM 1027 N N . SER A 1 140 ? 31.414 36.967 15.489 1.00 18.11 140 SER A N 1
ATOM 1028 C CA . SER A 1 140 ? 30.427 37.612 14.618 1.00 17.92 140 SER A CA 1
ATOM 1029 C C . SER A 1 140 ? 29.545 38.619 15.348 1.00 17.37 140 SER A C 1
ATOM 1030 O O . SER A 1 140 ? 29.341 38.521 16.559 1.00 17.09 140 SER A O 1
ATOM 1033 N N . LEU A 1 141 ? 29.023 39.580 14.591 1.00 16.80 141 LEU A N 1
ATOM 1034 C CA . LEU A 1 141 ? 28.173 40.637 15.133 1.00 16.22 141 LEU A CA 1
ATOM 1035 C C . LEU A 1 141 ? 26.769 40.133 15.475 1.00 16.09 141 LEU A C 1
ATOM 1036 O O . LEU A 1 141 ? 26.130 39.454 14.669 1.00 16.17 141 LEU A O 1
ATOM 1041 N N . LYS A 1 142 ? 26.303 40.485 16.674 1.00 15.72 142 LYS A N 1
ATOM 1042 C CA . LYS A 1 142 ? 24.955 40.162 17.132 1.00 15.90 142 LYS A CA 1
ATOM 1043 C C . LYS A 1 142 ? 24.267 41.431 17.600 1.00 16.20 142 LYS A C 1
ATOM 1044 O O . LYS A 1 142 ? 24.921 42.461 17.793 1.00 16.03 142 LYS A O 1
ATOM 1050 N N . SER A 1 143 ? 22.950 41.358 17.773 1.00 16.41 143 SER A N 1
ATOM 1051 C CA . SER A 1 143 ? 22.203 42.495 18.300 1.00 17.05 143 SER A CA 1
ATOM 1052 C C . SER A 1 143 ? 21.113 42.093 19.287 1.00 17.44 143 SER A C 1
ATOM 1053 O O . SER A 1 143 ? 20.696 40.929 19.344 1.00 17.33 143 SER A O 1
ATOM 1056 N N . CYS A 1 144 ? 20.691 43.076 20.077 1.00 17.63 144 CYS A N 1
ATOM 1057 C CA . CYS A 1 144 ? 19.523 42.989 20.940 1.00 18.71 144 CYS A CA 1
ATOM 1058 C C . CYS A 1 144 ? 18.716 44.260 20.737 1.00 18.51 144 CYS A C 1
ATOM 1059 O O . CYS A 1 144 ? 19.248 45.269 20.274 1.00 18.30 144 CYS A O 1
ATOM 1062 N N . SER A 1 145 ? 17.436 44.223 21.088 1.00 18.46 145 SER A N 1
ATOM 1063 C CA . SER A 1 145 ? 16.607 45.420 21.003 1.00 18.35 145 SER A CA 1
ATOM 1064 C C . SER A 1 145 ? 15.509 45.425 22.059 1.00 18.38 145 SER A C 1
ATOM 1065 O O . SER A 1 145 ? 15.055 44.368 22.511 1.00 18.19 145 SER A O 1
ATOM 1068 N N . GLY A 1 146 ? 15.096 46.622 22.456 1.00 18.46 146 GLY A N 1
ATOM 1069 C CA . GLY A 1 146 ? 13.965 46.770 23.362 1.00 18.77 146 GLY A CA 1
ATOM 1070 C C . GLY A 1 146 ? 13.824 48.168 23.918 1.00 19.10 146 GLY A C 1
ATOM 1071 O O . GLY A 1 146 ? 14.557 49.085 23.534 1.00 19.19 146 GLY A O 1
ATOM 1072 N N . THR A 1 147 ? 12.869 48.321 24.827 1.00 19.39 147 THR A N 1
ATOM 1073 C CA . THR A 1 147 ? 12.624 49.591 25.494 1.00 19.70 147 THR A CA 1
ATOM 1074 C C . THR A 1 147 ? 13.440 49.625 26.777 1.00 19.49 147 THR A C 1
ATOM 1075 O O . THR A 1 147 ? 13.414 48.676 27.567 1.00 19.43 147 THR A O 1
ATOM 1079 N N . ALA A 1 148 ? 14.169 50.718 26.973 1.00 19.38 148 ALA A N 1
ATOM 1080 C CA . ALA A 1 148 ? 14.980 50.891 28.172 1.00 19.34 148 ALA A CA 1
ATOM 1081 C C . ALA A 1 148 ? 14.119 51.088 29.415 1.00 19.47 148 ALA A C 1
ATOM 1082 O O . ALA A 1 148 ? 13.160 51.863 29.403 1.00 19.29 148 ALA A O 1
ATOM 1084 N N . THR A 1 149 ? 14.468 50.367 30.479 1.00 19.42 149 THR A N 1
ATOM 1085 C CA . THR A 1 149 ? 13.879 50.572 31.801 1.00 20.16 149 THR A CA 1
ATOM 1086 C C . THR A 1 149 ? 14.991 50.685 32.839 1.00 20.43 149 THR A C 1
ATOM 1087 O O . THR A 1 149 ? 16.142 50.348 32.567 1.00 20.51 149 THR A O 1
ATOM 1091 N N . ASN A 1 150 ? 14.651 51.172 34.026 1.00 20.61 150 ASN A N 1
ATOM 1092 C CA . ASN A 1 150 ? 15.633 51.312 35.093 1.00 21.08 150 ASN A CA 1
ATOM 1093 C C . ASN A 1 150 ? 16.090 49.973 35.657 1.00 21.24 150 ASN A C 1
ATOM 1094 O O . ASN A 1 150 ? 15.409 48.953 35.496 1.00 21.44 150 ASN A O 1
ATOM 1099 N N . ASP A 1 151 ? 17.261 49.979 36.286 1.00 21.49 151 ASP A N 1
ATOM 1100 C CA . ASP A 1 151 ? 17.735 48.829 37.052 1.00 21.88 151 ASP A CA 1
ATOM 1101 C C . ASP A 1 151 ? 16.883 48.737 38.323 1.00 21.93 151 ASP A C 1
ATOM 1102 O O . ASP A 1 151 ? 16.938 49.631 39.169 1.00 22.20 151 ASP A O 1
ATOM 1107 N N . PRO A 1 152 ? 16.090 47.654 38.460 1.00 22.24 152 PRO A N 1
ATOM 1108 C CA . PRO A 1 152 ? 15.158 47.525 39.583 1.00 22.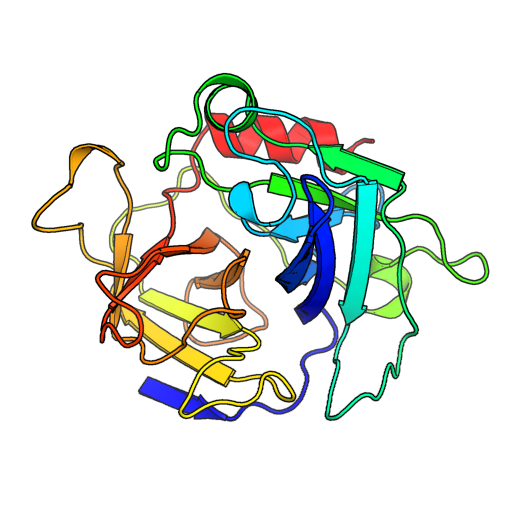52 152 PRO A CA 1
ATOM 1109 C C . PRO A 1 152 ? 15.849 47.284 40.918 1.00 22.81 152 PRO A C 1
ATOM 1110 O O . PRO A 1 152 ? 15.223 47.438 41.968 1.00 22.96 152 PRO A O 1
ATOM 1114 N N . TYR A 1 153 ? 17.124 46.911 40.872 1.00 22.84 153 TYR A N 1
ATOM 1115 C CA . TYR A 1 153 ? 17.827 46.421 42.055 1.00 23.14 153 TYR A CA 1
ATOM 1116 C C . TYR A 1 153 ? 18.912 47.379 42.503 1.00 23.49 153 TYR A C 1
ATOM 1117 O O . TYR A 1 153 ? 18.979 47.743 43.681 1.00 23.66 153 TYR A O 1
ATOM 1126 N N . ASN A 1 154 ? 19.744 47.797 41.554 1.00 23.61 154 ASN A N 1
ATOM 1127 C CA . ASN A 1 154 ? 20.794 48.776 41.809 1.00 24.03 154 ASN A CA 1
ATOM 1128 C C . ASN A 1 154 ? 20.573 50.060 40.987 1.00 23.97 154 ASN A C 1
ATOM 1129 O O . ASN A 1 154 ? 21.351 50.343 40.073 1.00 24.12 154 ASN A O 1
ATOM 1134 N N . PRO A 1 155 ? 19.522 50.850 41.318 1.00 24.04 155 PRO A N 1
ATOM 1135 C CA . PRO A 1 155 ? 19.217 52.050 40.532 1.00 23.82 155 PRO A CA 1
ATOM 1136 C C . PRO A 1 155 ? 20.162 53.217 40.818 1.00 23.65 155 PRO A C 1
ATOM 1137 O O . PRO A 1 155 ? 20.004 54.296 40.229 1.00 23.59 155 PRO A O 1
ATOM 1141 N N . GLN A 1 156 ? 21.137 52.991 41.701 1.00 23.52 156 GLN A N 1
ATOM 1142 C CA . GLN A 1 156 ? 22.079 54.030 42.125 1.00 23.20 156 GLN A CA 1
ATOM 1143 C C . GLN A 1 156 ? 23.022 54.491 41.015 1.00 22.91 156 GLN A C 1
ATOM 1144 O O . GLN A 1 156 ? 23.688 55.515 41.153 1.00 23.30 156 GLN A O 1
ATOM 1150 N N . PHE A 1 157 ? 23.072 53.740 39.917 1.00 22.19 157 PHE A N 1
ATOM 1151 C CA . PHE A 1 157 ? 23.991 54.050 38.828 1.00 21.50 157 PHE A CA 1
ATOM 1152 C C . PHE A 1 157 ? 23.331 54.806 37.674 1.00 20.60 157 PHE A C 1
ATOM 1153 O O . PHE A 1 157 ? 24.004 55.171 36.712 1.00 20.40 157 PHE A O 1
ATOM 1161 N N . ALA A 1 158 ? 22.023 55.039 37.788 1.00 20.10 158 ALA A N 1
ATOM 1162 C CA . ALA A 1 158 ? 21.221 55.712 36.756 1.00 19.07 158 ALA A CA 1
ATOM 1163 C C . ALA A 1 158 ? 21.291 55.013 35.386 1.00 18.73 158 ALA A C 1
ATOM 1164 O O . ALA A 1 158 ? 21.024 55.629 34.351 1.00 18.00 158 ALA A O 1
ATOM 1166 N N . THR A 1 159 ? 21.642 53.729 35.392 1.00 17.79 159 THR A N 1
ATOM 1167 C CA . THR A 1 159 ? 21.760 52.959 34.149 1.00 17.47 159 THR A CA 1
ATOM 1168 C C . THR A 1 159 ? 20.379 52.572 33.628 1.00 16.95 159 THR A C 1
ATOM 1169 O O . THR A 1 159 ? 19.368 52.792 34.293 1.00 16.67 159 THR A O 1
ATOM 1173 N N . GLN A 1 160 ? 20.344 52.018 32.422 1.00 16.89 160 GLN A N 1
ATOM 1174 C CA . GLN A 1 160 ? 19.104 51.514 31.842 1.00 16.66 160 GLN A CA 1
ATOM 1175 C C . GLN A 1 160 ? 19.346 50.126 31.264 1.00 16.79 160 GLN A C 1
ATOM 1176 O O . GLN A 1 160 ? 20.458 49.811 30.840 1.00 16.58 160 GLN A O 1
ATOM 1182 N N . GLY A 1 161 ? 18.302 49.304 31.239 1.00 16.72 161 GLY A N 1
ATOM 1183 C CA . GLY A 1 161 ? 18.426 47.948 30.709 1.00 16.90 161 GLY A CA 1
ATOM 1184 C C . GLY A 1 161 ? 17.437 47.621 29.614 1.00 17.20 161 GLY A C 1
ATOM 1185 O O . GLY A 1 161 ? 16.327 48.156 29.592 1.00 17.36 161 GLY A O 1
ATOM 1186 N N . ILE A 1 162 ? 17.856 46.748 28.699 1.00 17.40 162 ILE A N 1
ATOM 1187 C CA . ILE A 1 162 ? 16.977 46.199 27.663 1.00 17.98 162 ILE A CA 1
ATOM 1188 C C . ILE A 1 162 ? 17.093 44.675 27.669 1.00 17.86 162 ILE A C 1
ATOM 1189 O O . ILE A 1 162 ? 18.130 44.139 28.065 1.00 17.93 162 ILE A O 1
ATOM 1194 N N . PRO A 1 163 ? 16.030 43.963 27.243 1.00 17.98 163 PRO A N 1
ATOM 1195 C CA . PRO A 1 163 ? 16.157 42.510 27.143 1.00 18.17 163 PRO A CA 1
ATOM 1196 C C . PRO A 1 163 ? 17.230 42.159 26.116 1.00 17.96 163 PRO A C 1
ATOM 1197 O O . PRO A 1 163 ? 17.253 42.738 25.027 1.00 18.08 163 PRO A O 1
ATOM 1201 N N . CYS A 1 164 ? 18.118 41.235 26.476 1.00 18.07 164 CYS A N 1
ATOM 1202 C CA . CYS A 1 164 ? 19.306 40.949 25.676 1.00 18.41 164 CYS A CA 1
ATOM 1203 C C . CYS A 1 164 ? 19.972 39.663 26.135 1.00 18.40 164 CYS A C 1
ATOM 1204 O O . CYS A 1 164 ? 20.079 39.416 27.340 1.00 18.69 164 CYS A O 1
ATOM 1207 N N . ASN A 1 165 ? 20.433 38.860 25.177 1.00 18.24 165 ASN A N 1
ATOM 1208 C CA . ASN A 1 165 ? 21.133 37.607 25.479 1.00 18.32 165 ASN A CA 1
ATOM 1209 C C . ASN A 1 165 ? 22.643 37.666 25.239 1.00 18.08 165 ASN A C 1
ATOM 1210 O O . ASN A 1 165 ? 23.337 36.654 25.387 1.00 18.01 165 ASN A O 1
ATOM 1215 N N . MET A 1 166 ? 23.150 38.840 24.862 1.00 17.74 166 MET A N 1
ATOM 1216 C CA . MET A 1 166 ? 24.571 38.981 24.551 1.00 17.67 166 MET A CA 1
ATOM 1217 C C . MET A 1 166 ? 25.439 38.835 25.799 1.00 17.72 166 MET A C 1
ATOM 1218 O O . MET A 1 166 ? 25.078 39.294 26.882 1.00 18.13 166 MET A O 1
ATOM 1223 N N . THR A 1 167 ? 26.581 38.182 25.628 1.00 17.51 167 THR A N 1
ATOM 1224 C CA . THR A 1 167 ? 27.426 37.781 26.746 1.00 17.60 167 THR A CA 1
ATOM 1225 C C . THR A 1 167 ? 28.751 38.541 26.733 1.00 17.62 167 THR A C 1
ATOM 1226 O O . THR A 1 167 ? 28.977 39.390 25.866 1.00 17.57 167 THR A O 1
ATOM 1230 N N . GLY A 1 168 ? 29.623 38.223 27.691 1.00 17.63 168 GLY A N 1
ATOM 1231 C CA . GLY A 1 168 ? 30.961 38.824 27.780 1.00 17.56 168 GLY A CA 1
ATOM 1232 C C . GLY A 1 168 ? 31.652 38.970 26.436 1.00 17.54 168 GLY A C 1
ATOM 1233 O O . GLY A 1 168 ? 31.688 38.030 25.643 1.00 17.97 168 GLY A O 1
ATOM 1234 N N . GLY A 1 169 ? 32.209 40.152 26.189 1.00 17.01 169 GLY A N 1
ATOM 1235 C CA . GLY A 1 169 ? 32.789 40.484 24.888 1.00 16.88 169 GLY A CA 1
ATOM 1236 C C . GLY A 1 169 ? 31.932 41.500 24.157 1.00 16.58 169 GLY A C 1
ATOM 1237 O O . GLY A 1 169 ? 32.432 42.277 23.340 1.00 16.63 169 GLY A O 1
ATOM 1238 N N . SER A 1 170 ? 30.630 41.484 24.436 1.00 16.40 170 SER A N 1
ATOM 1239 C CA . SER A 1 170 ? 29.713 42.467 23.857 1.00 16.65 170 SER A CA 1
ATOM 1240 C C . SER A 1 170 ? 29.846 43.830 24.540 1.00 16.51 170 SER A C 1
ATOM 1241 O O . SER A 1 170 ? 29.410 44.848 23.990 1.00 16.35 170 SER A O 1
ATOM 1244 N N . SER A 1 171 ? 30.458 43.832 25.727 1.00 16.05 171 SER A N 1
ATOM 1245 C CA . SER A 1 171 ? 30.794 45.056 26.464 1.00 16.43 171 SER A CA 1
ATOM 1246 C C . SER A 1 171 ? 31.350 46.117 25.542 1.00 15.79 171 SER A C 1
ATOM 1247 O O . SER A 1 171 ? 32.223 45.831 24.707 1.00 15.37 171 SER A O 1
ATOM 1250 N N . GLY A 1 172 ? 30.846 47.336 25.705 1.00 15.24 172 GLY A N 1
ATOM 1251 C CA . GLY A 1 172 ? 31.308 48.478 24.925 1.00 15.31 172 GLY A CA 1
ATOM 1252 C C . GLY A 1 172 ? 30.586 48.659 23.606 1.00 15.33 172 GLY A C 1
ATOM 1253 O O . GLY A 1 172 ? 30.727 49.698 22.966 1.00 15.17 172 GLY A O 1
ATOM 1254 N N . GLY A 1 173 ? 29.831 47.642 23.189 1.00 15.23 173 GLY A N 1
ATOM 1255 C CA . GLY A 1 173 ? 29.071 47.711 21.939 1.00 15.50 173 GLY A CA 1
ATOM 1256 C C . GLY A 1 173 ? 28.012 48.800 21.973 1.00 15.37 173 GLY A C 1
ATOM 1257 O O . GLY A 1 173 ? 27.456 49.088 23.032 1.00 15.23 173 GLY A O 1
ATOM 1258 N N . PRO A 1 174 ? 27.712 49.404 20.811 1.00 15.26 174 PRO A N 1
ATOM 1259 C CA . PRO A 1 174 ? 26.863 50.596 20.802 1.00 15.30 174 PRO A CA 1
ATOM 1260 C C . PRO A 1 174 ? 25.365 50.336 20.988 1.00 15.40 174 PRO A C 1
ATOM 1261 O O . PRO A 1 174 ? 24.832 49.357 20.464 1.00 15.37 174 PRO A O 1
ATOM 1265 N N . TRP A 1 175 ? 24.712 51.228 21.731 1.00 15.49 175 TRP A N 1
ATOM 1266 C CA . TRP A 1 175 ? 23.256 51.309 21.778 1.00 15.45 175 TRP A CA 1
ATOM 1267 C C . TRP A 1 175 ? 22.825 52.430 20.849 1.00 15.74 175 TRP A C 1
ATOM 1268 O O . TRP A 1 175 ? 23.215 53.585 21.050 1.00 15.60 175 TRP A O 1
ATOM 1279 N N . PHE A 1 176 ? 22.016 52.100 19.847 1.00 15.67 176 PHE A N 1
ATOM 1280 C CA . PHE A 1 176 ? 21.458 53.125 18.964 1.00 16.08 176 PHE A CA 1
ATOM 1281 C C . PHE A 1 176 ? 20.009 53.379 19.323 1.00 16.42 176 PHE A C 1
ATOM 1282 O O . PHE A 1 176 ? 19.243 52.432 19.507 1.00 16.80 176 PHE A O 1
ATOM 1290 N N . ILE A 1 177 ? 19.634 54.652 19.444 1.00 16.84 177 ILE A N 1
ATOM 1291 C CA . ILE A 1 177 ? 18.223 55.004 19.634 1.00 17.21 177 ILE A CA 1
ATOM 1292 C C . ILE A 1 177 ? 17.458 54.548 18.399 1.00 17.49 177 ILE A C 1
ATOM 1293 O O . ILE A 1 177 ? 17.855 54.855 17.277 1.00 17.35 177 ILE A O 1
ATOM 1298 N N . GLY A 1 178 ? 16.370 53.813 18.610 1.00 18.38 178 GLY A N 1
ATOM 1299 C CA . GLY A 1 178 ? 15.563 53.322 17.496 1.00 19.29 178 GLY A CA 1
ATOM 1300 C C . GLY A 1 178 ? 15.821 51.863 17.186 1.00 20.16 178 GLY A C 1
ATOM 1301 O O . GLY A 1 178 ? 16.095 51.071 18.092 1.00 20.20 178 GLY A O 1
ATOM 1302 N N . ASN A 1 179 ? 15.744 51.514 15.902 1.00 20.84 179 ASN A N 1
ATOM 1303 C CA . ASN A 1 179 ? 15.801 50.112 15.473 1.00 21.90 179 ASN A CA 1
ATOM 1304 C C . ASN A 1 179 ? 16.855 49.793 14.414 1.00 21.64 179 ASN A C 1
ATOM 1305 O O . ASN A 1 179 ? 16.778 48.753 13.750 1.00 21.66 179 ASN A O 1
ATOM 1310 N N . SER A 1 180 ? 17.837 50.678 14.259 1.00 21.39 180 SER A N 1
ATOM 1311 C CA . SER A 1 180 ? 18.827 50.544 13.190 1.00 21.44 180 SER A CA 1
ATOM 1312 C C . SER A 1 180 ? 20.240 50.915 13.632 1.00 20.95 180 SER A C 1
ATOM 1313 O O . SER A 1 180 ? 20.426 51.783 14.481 1.00 20.73 180 SER A O 1
ATOM 1316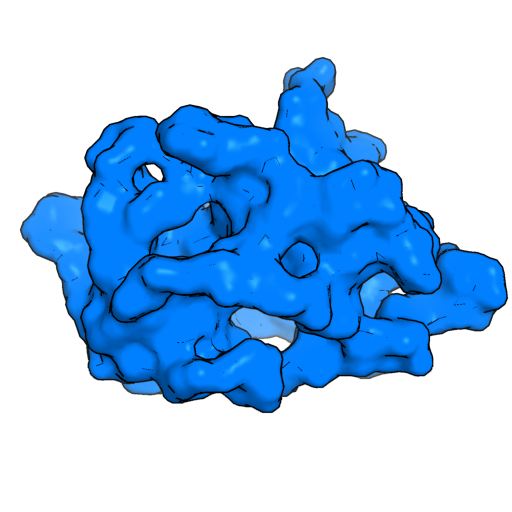 N N . SER A 1 181 ? 21.224 50.259 13.022 1.00 20.64 181 SER A N 1
ATOM 1317 C CA . SER A 1 181 ? 22.641 50.569 13.232 1.00 20.23 181 SER A CA 1
ATOM 1318 C C . SER A 1 181 ? 23.034 51.910 12.622 1.00 20.11 181 SER A C 1
ATOM 1319 O O . SER A 1 181 ? 24.126 52.414 12.882 1.00 19.63 181 SER A O 1
ATOM 1322 N N . SER A 1 182 ? 22.148 52.474 11.803 1.00 20.08 182 SER A N 1
ATOM 1323 C CA . SER A 1 182 ? 22.397 53.756 11.146 1.00 20.51 182 SER A CA 1
ATOM 1324 C C . SER A 1 182 ? 22.012 54.957 12.019 1.00 20.30 182 SER A C 1
ATOM 1325 O O . SER A 1 182 ? 22.218 56.104 11.622 1.00 20.89 182 SER A O 1
ATOM 1328 N N . GLY A 1 183 ? 21.482 54.692 13.211 1.00 20.07 183 GLY A N 1
ATOM 1329 C CA . GLY A 1 183 ? 20.971 55.750 14.085 1.00 19.31 183 GLY A CA 1
ATOM 1330 C C . GLY A 1 183 ? 22.022 56.429 14.947 1.00 18.81 183 GLY A C 1
ATOM 1331 O O . GLY A 1 183 ? 23.226 56.269 14.736 1.00 19.00 183 GLY A O 1
ATOM 1332 N N . TYR A 1 184 ? 21.552 57.204 15.921 1.00 18.15 184 TYR A N 1
ATOM 1333 C CA . TYR A 1 184 ? 22.428 57.886 16.865 1.00 17.51 184 TYR A CA 1
ATOM 1334 C C . TYR A 1 184 ? 22.783 56.974 18.027 1.00 16.89 184 TYR A C 1
ATOM 1335 O O . TYR A 1 184 ? 21.910 56.306 18.585 1.00 17.13 184 TYR A O 1
ATOM 1344 N N . GLN A 1 185 ? 24.061 56.958 18.401 1.00 16.27 185 GLN A N 1
ATOM 1345 C CA . GLN A 1 185 ? 24.486 56.217 19.587 1.00 15.90 185 GLN A CA 1
ATOM 1346 C C . GLN A 1 185 ? 24.171 57.002 20.859 1.00 16.01 185 GLN A C 1
ATOM 1347 O O . GLN A 1 185 ? 24.387 58.210 20.916 1.00 16.54 185 GLN A O 1
ATOM 1353 N N . ASN A 1 186 ? 23.671 56.309 21.879 1.00 15.92 186 ASN A N 1
ATOM 1354 C CA . ASN A 1 186 ? 23.263 56.968 23.117 1.00 15.73 186 ASN A CA 1
ATOM 1355 C C . ASN A 1 186 ? 23.564 56.155 24.386 1.00 15.64 186 ASN A C 1
ATOM 1356 O O . ASN A 1 186 ? 23.184 56.556 25.481 1.00 15.40 186 ASN A O 1
ATOM 1361 N N . SER A 1 187 ? 24.248 55.017 24.225 1.00 15.24 187 SER A N 1
ATOM 1362 C CA . SER A 1 187 ? 24.812 54.256 25.351 1.00 15.11 187 SER A CA 1
ATOM 1363 C C . SER A 1 187 ? 25.756 53.170 24.836 1.00 14.88 187 SER A C 1
ATOM 1364 O O . SER A 1 187 ? 26.003 53.079 23.629 1.00 14.61 187 SER A O 1
ATOM 1367 N N . VAL A 1 188 ? 26.296 52.373 25.759 1.00 14.86 188 VAL A N 1
ATOM 1368 C CA . VAL A 1 188 ? 27.112 51.198 25.437 1.00 15.21 188 VAL A CA 1
ATOM 1369 C C . VAL A 1 188 ? 26.700 50.027 26.321 1.00 15.48 188 VAL A C 1
ATOM 1370 O O . VAL A 1 188 ? 26.150 50.226 27.400 1.00 15.49 188 VAL A O 1
ATOM 1374 N N . ASN A 1 189 ? 26.963 48.805 25.863 1.00 15.55 189 ASN A N 1
ATOM 1375 C CA . ASN A 1 189 ? 26.829 47.628 26.721 1.00 15.41 189 ASN A CA 1
ATOM 1376 C C . ASN A 1 189 ? 27.812 47.698 27.892 1.00 15.79 189 ASN A C 1
ATOM 1377 O O . ASN A 1 189 ? 29.021 47.822 27.685 1.00 15.82 189 ASN A O 1
ATOM 1382 N N . SER A 1 190 ? 27.297 47.624 29.118 1.00 15.90 190 SER A N 1
ATOM 1383 C CA . SER A 1 190 ? 28.149 47.773 30.303 1.00 16.39 190 SER A CA 1
ATOM 1384 C C . SER A 1 190 ? 28.153 46.566 31.239 1.00 16.69 190 SER A C 1
ATOM 1385 O O . SER A 1 190 ? 29.218 46.035 31.575 1.00 16.97 190 SER A O 1
ATOM 1388 N N . TYR A 1 191 ? 26.974 46.140 31.678 1.00 17.25 191 TYR A N 1
ATOM 1389 C CA . TYR A 1 191 ? 26.895 45.018 32.602 1.00 17.89 191 TYR A CA 1
ATOM 1390 C C . TYR A 1 191 ? 25.595 44.238 32.506 1.00 18.49 191 TYR A C 1
ATOM 1391 O O . TYR A 1 191 ? 24.588 44.727 31.988 1.00 18.52 191 TYR A O 1
ATOM 1400 N N . GLY A 1 192 ? 25.644 43.015 33.023 1.00 19.59 192 GLY A N 1
ATOM 1401 C CA . GLY A 1 192 ? 24.452 42.217 33.257 1.00 20.70 192 GLY A CA 1
ATOM 1402 C C . GLY A 1 192 ? 24.579 41.563 34.617 1.00 21.73 192 GLY A C 1
ATOM 1403 O O . GLY A 1 192 ? 25.640 41.613 35.244 1.00 22.09 192 GLY A O 1
ATOM 1404 N N . TYR A 1 193 ? 23.495 40.955 35.078 1.00 22.37 193 TYR A N 1
ATOM 1405 C CA . TYR A 1 193 ? 23.507 40.218 36.335 1.00 23.15 193 TYR A CA 1
ATOM 1406 C C . TYR A 1 193 ? 23.758 38.731 36.112 1.00 23.78 193 TYR A C 1
ATOM 1407 O O . TYR A 1 193 ? 22.828 37.954 35.891 1.00 24.44 193 TYR A O 1
ATOM 1416 N N . GLY A 1 194 ? 25.028 38.344 36.170 1.00 24.06 194 GLY A N 1
ATOM 1417 C CA . GLY A 1 194 ? 25.436 36.977 35.856 1.00 24.60 194 GLY A CA 1
ATOM 1418 C C . GLY A 1 194 ? 25.905 36.839 34.420 1.00 24.76 194 GLY A C 1
ATOM 1419 O O . GLY A 1 194 ? 25.630 37.705 33.584 1.00 24.90 194 GLY A O 1
ATOM 1420 N N . SER A 1 195 ? 26.599 35.738 34.138 1.00 24.88 195 SER A N 1
ATOM 1421 C CA . SER A 1 195 ? 27.267 35.524 32.851 1.00 25.12 195 SER A CA 1
ATOM 1422 C C . SER A 1 195 ? 26.322 35.451 31.660 1.00 24.91 195 SER A C 1
ATOM 1423 O O . SER A 1 195 ? 26.682 35.874 30.559 1.00 24.85 195 SER A O 1
ATOM 1426 N N . ASN A 1 196 ? 25.133 34.890 31.880 1.00 24.53 196 ASN A N 1
ATOM 1427 C CA . ASN A 1 196 ? 24.112 34.784 30.839 1.00 24.77 196 ASN A CA 1
ATOM 1428 C C . ASN A 1 196 ? 22.808 35.443 31.242 1.00 24.77 196 ASN A C 1
ATOM 1429 O O . ASN A 1 196 ? 21.731 34.876 31.055 1.00 25.00 196 ASN A O 1
ATOM 1434 N N . SER A 1 197 ? 22.919 36.647 31.793 1.00 24.97 197 SER A N 1
ATOM 1435 C CA . SER A 1 197 ? 21.754 37.454 32.150 1.00 25.18 197 SER A CA 1
ATOM 1436 C C . SER A 1 197 ? 20.907 37.747 30.917 1.00 24.42 197 SER A C 1
ATOM 1437 O O . SER A 1 197 ? 21.429 37.865 29.808 1.00 24.75 197 SER A O 1
ATOM 1440 N N . SER A 1 198 ? 19.602 37.866 31.127 1.00 23.51 198 SER A N 1
ATOM 1441 C CA . SER A 1 198 ? 18.658 38.130 30.044 1.00 22.63 198 SER A CA 1
ATOM 1442 C C . SER A 1 198 ? 18.374 39.629 29.869 1.00 21.41 198 SER A C 1
ATOM 1443 O O . SER A 1 198 ? 17.515 40.015 29.074 1.00 20.95 198 SER A O 1
ATOM 1446 N N . THR A 1 199 ? 19.108 40.460 30.608 1.00 20.25 199 THR A N 1
ATOM 1447 C CA . THR A 1 199 ? 19.034 41.920 30.469 1.00 19.40 199 THR A CA 1
ATOM 1448 C C . THR A 1 199 ? 20.446 42.499 30.357 1.00 18.70 199 THR A C 1
ATOM 1449 O O . THR A 1 199 ? 21.349 42.079 31.080 1.00 18.67 199 THR A O 1
ATOM 1453 N N . MET A 1 200 ? 20.633 43.434 29.425 1.00 17.72 200 MET A N 1
ATOM 1454 C CA . MET A 1 200 ? 21.888 44.173 29.299 1.00 17.20 200 MET A CA 1
ATOM 1455 C C . MET A 1 200 ? 21.682 45.603 29.786 1.00 17.02 200 MET A C 1
ATOM 1456 O O . MET A 1 200 ? 20.743 46.267 29.365 1.00 16.35 200 MET A O 1
ATOM 1461 N N . TYR A 1 201 ? 22.574 46.067 30.657 1.00 16.96 201 TYR A N 1
ATOM 1462 C CA . TYR A 1 201 ? 22.525 47.438 31.155 1.00 17.27 201 TYR A CA 1
ATOM 1463 C C . TYR A 1 201 ? 23.591 48.315 30.523 1.00 17.24 201 TYR A C 1
ATOM 1464 O O . TYR A 1 201 ? 24.713 47.867 30.273 1.00 17.34 201 TYR A O 1
ATOM 1473 N N . GLY A 1 202 ? 23.210 49.564 30.262 1.00 17.08 202 GLY A N 1
ATOM 1474 C CA . GLY A 1 202 ? 24.114 50.579 29.736 1.00 17.03 202 GLY A CA 1
ATOM 1475 C C . GLY A 1 202 ? 23.955 51.882 30.494 1.00 16.75 202 GLY A C 1
ATOM 1476 O O . GLY A 1 202 ? 22.846 52.215 30.932 1.00 17.27 202 GLY A O 1
ATOM 1477 N N . PRO A 1 203 ? 25.053 52.641 30.650 1.00 16.80 203 PRO A N 1
ATOM 1478 C CA . PRO A 1 203 ? 24.984 53.885 31.418 1.00 16.60 203 PRO A CA 1
ATOM 1479 C C . PRO A 1 203 ? 24.222 54.998 30.699 1.00 16.60 203 PRO A C 1
ATOM 1480 O O . PRO A 1 203 ? 24.144 55.023 29.463 1.00 16.56 203 PRO A O 1
ATOM 1484 N N . TYR A 1 204 ? 23.666 55.912 31.487 1.00 16.64 204 TYR A N 1
ATOM 1485 C CA . TYR A 1 204 ? 23.019 57.088 30.941 1.00 16.65 204 TYR A CA 1
ATOM 1486 C C . TYR A 1 204 ? 24.079 58.021 30.364 1.00 17.03 204 TYR A C 1
ATOM 1487 O O . TYR A 1 204 ? 25.056 58.355 31.037 1.00 17.48 204 TYR A O 1
ATOM 1496 N N . TRP A 1 205 ? 23.893 58.427 29.113 1.00 17.29 205 TRP A N 1
ATOM 1497 C CA . TRP A 1 205 ? 24.836 59.338 28.478 1.00 17.12 205 TRP A CA 1
ATOM 1498 C C . TRP A 1 205 ? 24.500 60.788 28.813 1.00 17.50 205 TRP A C 1
ATOM 1499 O O . TRP A 1 205 ? 23.726 61.449 28.113 1.00 17.20 205 TRP A O 1
ATOM 1510 N N . GLY A 1 206 ? 25.091 61.259 29.911 1.00 17.53 206 GLY A N 1
ATOM 1511 C CA . GLY A 1 206 ? 24.830 62.594 30.424 1.00 17.82 206 GLY A CA 1
ATOM 1512 C C . GLY A 1 206 ? 26.007 63.532 30.270 1.00 18.15 206 GLY A C 1
ATOM 1513 O O . GLY A 1 206 ? 26.862 63.331 29.417 1.00 17.75 206 GLY A O 1
ATOM 1514 N N . THR A 1 207 ? 26.046 64.566 31.106 1.00 18.41 207 THR A N 1
ATOM 1515 C CA . THR A 1 207 ? 27.048 65.624 30.964 1.00 18.87 207 THR A CA 1
ATOM 1516 C C . THR A 1 207 ? 28.484 65.164 31.225 1.00 18.54 207 THR A C 1
ATOM 1517 O O . THR A 1 207 ? 29.410 65.668 30.595 1.00 18.73 207 THR A O 1
ATOM 1521 N N . VAL A 1 208 ? 28.665 64.226 32.154 1.00 17.94 208 VAL A N 1
ATOM 1522 C CA . VAL A 1 208 ? 30.007 63.725 32.484 1.00 18.00 208 VAL A CA 1
ATOM 1523 C C . VAL A 1 208 ? 30.599 62.967 31.290 1.00 17.92 208 VAL A C 1
ATOM 1524 O O . VAL A 1 208 ? 31.723 63.241 30.856 1.00 18.02 208 VAL A O 1
ATOM 1528 N N . ILE A 1 209 ? 29.820 62.034 30.745 1.00 17.66 209 ILE A N 1
ATOM 1529 C CA . ILE A 1 209 ? 30.252 61.264 29.582 1.00 17.37 209 ILE A CA 1
ATOM 1530 C C . ILE A 1 209 ? 30.402 62.175 28.348 1.00 17.32 209 ILE A C 1
ATOM 1531 O O . ILE A 1 209 ? 31.338 62.011 27.558 1.00 17.39 209 ILE A O 1
ATOM 1536 N N . GLN A 1 210 ? 29.504 63.151 28.213 1.00 17.49 210 GLN A N 1
ATOM 1537 C CA . GLN A 1 210 ? 29.598 64.145 27.142 1.00 18.09 210 GLN A CA 1
ATOM 1538 C C . GLN A 1 210 ? 30.925 64.902 27.189 1.00 18.42 210 GLN A C 1
ATOM 1539 O O . GLN A 1 210 ? 31.565 65.105 26.159 1.00 18.22 210 GLN A O 1
ATOM 1545 N N . SER A 1 211 ? 31.329 65.320 28.387 1.00 19.12 211 SER A N 1
ATOM 1546 C CA . SER A 1 211 ? 32.599 66.030 28.563 1.00 19.61 211 SER A CA 1
ATOM 1547 C C . SER A 1 211 ? 33.803 65.178 28.151 1.00 19.57 211 SER A C 1
ATOM 1548 O O . SER A 1 211 ? 34.764 65.689 27.560 1.00 19.53 211 SER A O 1
ATOM 1551 N N . THR A 1 212 ? 33.742 63.880 28.451 1.00 19.51 212 THR A N 1
ATOM 1552 C CA . THR A 1 212 ? 34.792 62.946 28.042 1.00 19.44 212 THR A CA 1
ATOM 1553 C C . THR A 1 212 ? 34.820 62.813 26.525 1.00 18.99 212 THR A C 1
ATOM 1554 O O . THR A 1 212 ? 35.889 62.825 25.918 1.00 18.65 212 THR A O 1
ATOM 1558 N N . TYR A 1 213 ? 33.640 62.699 25.917 1.00 18.67 213 TYR A N 1
ATOM 1559 C CA . TYR A 1 213 ? 33.534 62.657 24.463 1.00 18.86 213 TYR A CA 1
ATOM 1560 C C . TYR A 1 213 ? 34.153 63.911 23.830 1.00 19.20 213 TYR A C 1
ATOM 1561 O O . TYR A 1 213 ? 34.920 63.814 22.867 1.00 19.01 213 TYR A O 1
ATOM 1570 N N . ASN A 1 214 ? 33.822 65.076 24.389 1.00 19.72 214 ASN A N 1
ATOM 1571 C CA . ASN A 1 214 ? 34.281 66.363 23.860 1.00 20.15 214 ASN A CA 1
ATOM 1572 C C . ASN A 1 214 ? 35.801 66.468 23.794 1.00 20.25 214 ASN A C 1
ATOM 1573 O O . ASN A 1 214 ? 36.351 66.890 22.772 1.00 20.22 214 ASN A O 1
ATOM 1578 N N . THR A 1 215 ? 36.475 66.066 24.870 1.00 20.09 215 THR A N 1
ATOM 1579 C CA . THR A 1 215 ? 37.944 66.078 24.888 1.00 20.44 215 THR A CA 1
ATOM 1580 C C . THR A 1 215 ? 38.545 65.035 23.931 1.00 20.30 215 THR A C 1
ATOM 1581 O O . THR A 1 215 ? 39.484 65.333 23.190 1.00 19.64 215 THR A O 1
ATOM 1585 N N . ALA A 1 216 ? 37.979 63.830 23.924 1.00 20.17 216 ALA A N 1
ATOM 1586 C CA . ALA A 1 216 ? 38.454 62.771 23.035 1.00 20.23 216 ALA A CA 1
ATOM 1587 C C . ALA A 1 216 ? 38.315 63.167 21.567 1.00 20.34 216 ALA A C 1
ATOM 1588 O O . ALA A 1 216 ? 39.247 62.998 20.785 1.00 20.13 216 ALA A O 1
ATOM 1590 N N . ALA A 1 217 ? 37.155 63.718 21.211 1.00 20.86 217 ALA A N 1
ATOM 1591 C CA . ALA A 1 217 ? 36.814 64.024 19.817 1.00 21.46 217 ALA A CA 1
ATOM 1592 C C . ALA A 1 217 ? 37.722 65.077 19.180 1.00 22.22 217 ALA A C 1
ATOM 1593 O O . ALA A 1 217 ? 37.892 65.104 17.959 1.00 22.15 217 ALA A O 1
ATOM 1595 N N . ALA A 1 218 ? 38.289 65.945 20.014 1.00 23.07 218 ALA A N 1
ATOM 1596 C CA . ALA A 1 218 ? 39.198 66.993 19.547 1.00 24.20 218 ALA A CA 1
ATOM 1597 C C . ALA A 1 218 ? 40.654 66.523 19.497 1.00 24.80 218 ALA A C 1
ATOM 1598 O O . ALA A 1 218 ? 41.487 67.142 18.827 1.00 25.49 218 ALA A O 1
ATOM 1600 N N . SER A 1 219 ? 40.943 65.420 20.188 1.00 25.38 219 SER A N 1
ATOM 1601 C CA . SER A 1 219 ? 42.319 64.971 20.453 1.00 25.96 219 SER A CA 1
ATOM 1602 C C . SER A 1 219 ? 42.967 64.156 19.334 1.00 26.54 219 SER A C 1
ATOM 1603 O O . SER A 1 219 ? 42.337 63.798 18.347 1.00 26.75 219 SER A O 1
#

CATH classification: 2.40.10.10 (+1 more: 2.40.10.10)

Secondary structure (DSSP, 8-state):
--EE----TTEEEEEEEETTEEEEEEEEEB--TTS-EEEE-GGGTB-SSSPBPSEEEEEET-BTTB-TT--EEEEEEE--HHHHTT--GGG--EEEEEPPBTTB-HHHHH--B-B--S--SS-EEEEEE---STT--SSS-EEEEEE-EE-SS-GGG--EEEE----TT-TTPEEEESS-TTS-EEEE--B-SSTT-SEEEE----HHHHHHHHHHHH-

Sequence (219 aa):
VNQSETPVKHIGKIFFTLGGSNYVCSGNSVTAANKSTVSTAGHCLNEGPGAYATNFIFVPAYLNGAAPYGKWTAKALYAPTQWASNGNMQYDTAFAVMNTLNGQKLADVVGSSGVQFNAARGLSYKSFGYPAASPFNGESLKSCSGTATNDPYNPQFATQGIPCNMTGGSSGGPWFIGNSSSGYQNSVNSYGYGSNSSTMYGPYWGTVIQSTYNTAAAS

Organism: Paenarthrobacter nicotinovorans (NCBI:txid29320)

Solvent-accessible surface area: 8641 Å² total; per-residue (Å²): 114,71,75,83,38,114,53,24,106,24,0,0,6,0,74,11,34,17,54,68,50,125,111,46,3,0,0,0,1,1,68,11,97,26,86,8,1,0,0,0,0,0,55,0,0,1,82,18,78,40,59,81,12,112,70,3,31,0,4,0,5,17,67,105,49,56,36,82,74,23,137,2,53,20,119,29,28,52,15,6,99,54,8,22,67,104,17,50,48,50,40,0,0,0,0,0,0,2,60,80,51,138,74,93,88,1,19,81,39,3,34,42,5,23,28,66,26,75,26,62,104,37,52,57,3,26,0,2,0,0,1,37,40,88,107,37,112,2,46,26,2,37,1,0,27,23,76,3,90,86,2,91,161,51,83,110,52,32,1,8,2,0,81,4,58,9,4,46,7,1,20,0,0,0,1,0,50,33,128,43,23,98,20,117,0,6,4,0,0,7,36,32,98,59,96,94,24,90,44,15,10,1,1,58,1,10,92,43,1,55,70,10,30,83,69,0,9,83,52

Foldseek 3Di:
DKWFDQFALFKWKKWFAAPRDIFIAIWGAADFPQLFKIKFWQVLFAVQADDGIPWMWTQGRFAQNDRPQDIWTFPDKFFFCCRHVHSQLLRGMIMTGTDADPNHRSCVRRNHAYADAPDDAFFKWKWKWQAPDPVHNRRGMMIDIDTWDADPPCNVSVKTKDFDFGFGNHGTTFIFGDDDPRHHTFWGFRDADDGGHRMTITHGRYDRVVVRCRVSRVD

InterPro domains:
  IPR009003 Peptidase S1, PA clan [SSF50494] (105-314)
  IPR050966 Glutamyl Endopeptidase [PTHR15462] (30-327)

B-factor: mean 21.72, std 6.96, range [7.53, 62.3]